Protein AF-A0A9W9Q1M1-F1 (afdb_monomer)

Radius of gyration: 18.61 Å; Cα contacts (8 Å, |Δi|>4): 376; chains: 1; bounding box: 42×40×52 Å

Mean predicted aligned error: 7.16 Å

pLDDT: mean 86.14, std 15.58, range [29.88, 98.81]

Organism: Penicillium brevicompactum (NCBI:txid5074)

Solvent-accessible surface area (backbone atoms only — not comparable to full-atom values): 11654 Å² total; per-residue (Å²): 90,57,78,64,56,49,52,36,37,78,68,63,43,70,43,79,37,60,76,68,87,46,95,45,70,69,22,41,52,51,50,69,71,44,96,34,57,63,47,64,66,63,70,63,69,73,37,61,60,52,46,50,51,60,72,50,48,72,66,16,48,60,57,46,36,38,42,35,39,47,31,18,68,54,82,77,75,89,60,62,67,56,50,79,66,53,58,26,41,51,69,72,53,34,49,61,55,51,49,50,50,35,74,74,74,41,82,66,71,48,73,52,78,50,73,43,61,75,58,80,98,70,65,31,36,42,34,34,41,34,43,35,33,27,70,97,67,62,30,42,36,39,40,41,29,30,39,73,30,88,59,75,38,47,35,39,38,39,36,24,76,42,13,31,40,39,37,49,71,46,37,40,37,34,24,39,76,86,65,49,74,77,48,76,44,81,48,87,78,58,99,78,65,74,88,81,79,72,95,77,78,79,74,90,129

InterPro domains:
  IPR036291 NAD(P)-binding domain superfamily [SSF51735] (7-104)
  IPR051317 Gfo/Idh/MocA family oxidoreductases [PTHR43708] (8-188)
  IPR055170 GFO/IDH/MocA-like oxidoreductase domain [PF22725] (60-165)

Structure (mmCIF, N/CA/C/O backbone):
data_AF-A0A9W9Q1M1-F1
#
_entry.id   AF-A0A9W9Q1M1-F1
#
loop_
_atom_site.group_PDB
_atom_site.id
_atom_site.type_symbol
_atom_site.label_atom_id
_atom_site.label_alt_id
_atom_site.label_comp_id
_atom_site.label_asym_id
_atom_site.label_entity_id
_atom_site.label_seq_id
_atom_site.pdbx_PDB_ins_code
_atom_site.Cartn_x
_atom_site.Cartn_y
_atom_site.Cartn_z
_atom_site.occupancy
_atom_site.B_iso_or_equiv
_atom_site.auth_seq_id
_atom_site.auth_comp_id
_atom_site.auth_asym_id
_atom_site.auth_atom_id
_atom_site.pdbx_PDB_model_num
ATOM 1 N N . MET A 1 1 ? 4.281 -6.797 -25.135 1.00 59.50 1 MET A N 1
ATOM 2 C CA . MET A 1 1 ? 4.731 -7.974 -24.373 1.00 59.50 1 MET A CA 1
ATOM 3 C C . MET A 1 1 ? 6.174 -8.313 -24.763 1.00 59.50 1 MET A C 1
ATOM 5 O O . MET A 1 1 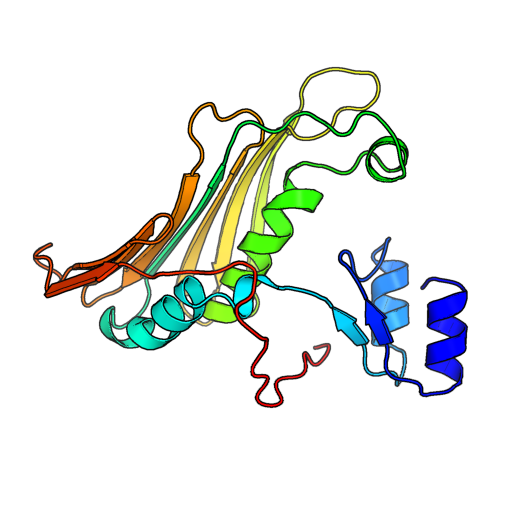? 6.572 -7.989 -25.879 1.00 59.50 1 MET A O 1
ATOM 9 N N . GLY A 1 2 ? 6.995 -8.907 -23.883 1.00 68.81 2 GLY A N 1
ATOM 10 C CA . GLY A 1 2 ? 8.350 -9.351 -24.265 1.00 68.81 2 GLY A CA 1
ATOM 11 C C . GLY A 1 2 ? 8.307 -10.460 -25.329 1.00 68.81 2 GLY A C 1
ATOM 12 O O . GLY A 1 2 ? 7.276 -11.116 -25.486 1.00 68.81 2 GLY A O 1
ATOM 13 N N . SER A 1 3 ? 9.396 -10.686 -26.078 1.00 69.31 3 SER A N 1
ATOM 14 C CA . SER A 1 3 ? 9.461 -11.786 -27.066 1.00 69.31 3 SER A CA 1
ATOM 15 C C . SER A 1 3 ? 9.169 -13.144 -26.431 1.00 69.31 3 SER A C 1
ATOM 17 O O . SER A 1 3 ? 8.415 -13.937 -26.991 1.00 69.31 3 SER A O 1
ATOM 19 N N . ASP A 1 4 ? 9.708 -13.366 -25.237 1.00 79.25 4 ASP A N 1
ATOM 20 C CA . ASP A 1 4 ? 9.652 -14.652 -24.545 1.00 79.25 4 ASP A CA 1
ATOM 21 C C . ASP A 1 4 ? 8.280 -14.857 -23.892 1.00 79.25 4 ASP A C 1
ATOM 23 O O . ASP A 1 4 ? 7.696 -15.934 -23.995 1.00 79.25 4 ASP A O 1
ATOM 27 N N . ASP A 1 5 ? 7.698 -13.790 -23.329 1.00 78.62 5 ASP A N 1
ATOM 28 C CA . ASP A 1 5 ? 6.325 -13.798 -22.810 1.00 78.62 5 ASP A CA 1
ATOM 29 C C . ASP A 1 5 ? 5.327 -14.188 -23.906 1.00 78.62 5 ASP A C 1
ATOM 31 O O . ASP A 1 5 ? 4.420 -14.979 -23.661 1.00 78.62 5 ASP A O 1
ATOM 35 N N . ARG A 1 6 ? 5.498 -13.663 -25.132 1.00 79.94 6 ARG A N 1
ATOM 36 C CA . ARG A 1 6 ? 4.652 -14.017 -26.284 1.00 79.94 6 ARG A CA 1
ATOM 37 C C . ARG A 1 6 ? 4.746 -15.488 -26.648 1.00 79.94 6 ARG A C 1
ATOM 39 O O . ARG A 1 6 ? 3.722 -16.097 -26.940 1.00 79.94 6 ARG A O 1
ATOM 46 N N . GLN A 1 7 ? 5.947 -16.055 -26.623 1.00 84.00 7 GLN A N 1
ATOM 47 C CA . GLN A 1 7 ? 6.146 -17.471 -26.923 1.00 84.00 7 GLN A CA 1
ATOM 48 C C . GLN A 1 7 ? 5.515 -18.363 -25.852 1.00 84.00 7 GLN A C 1
ATOM 50 O O . GLN A 1 7 ? 4.778 -19.291 -26.186 1.00 84.00 7 GLN A O 1
ATOM 55 N N . LEU A 1 8 ? 5.741 -18.051 -24.572 1.00 85.75 8 LEU A N 1
ATOM 56 C CA . LEU A 1 8 ? 5.129 -18.774 -23.454 1.00 85.75 8 LEU A CA 1
ATOM 57 C C . LEU A 1 8 ? 3.605 -18.655 -23.482 1.00 85.75 8 LEU A C 1
ATOM 59 O O . LEU A 1 8 ? 2.903 -19.646 -23.273 1.00 85.75 8 LEU A O 1
ATOM 63 N N . ALA A 1 9 ? 3.093 -17.469 -23.816 1.00 82.38 9 ALA A N 1
ATOM 64 C CA . ALA A 1 9 ? 1.665 -17.248 -23.903 1.00 82.38 9 ALA A CA 1
ATOM 65 C C . ALA A 1 9 ? 1.019 -18.018 -25.061 1.00 82.38 9 ALA A C 1
ATOM 67 O O . ALA A 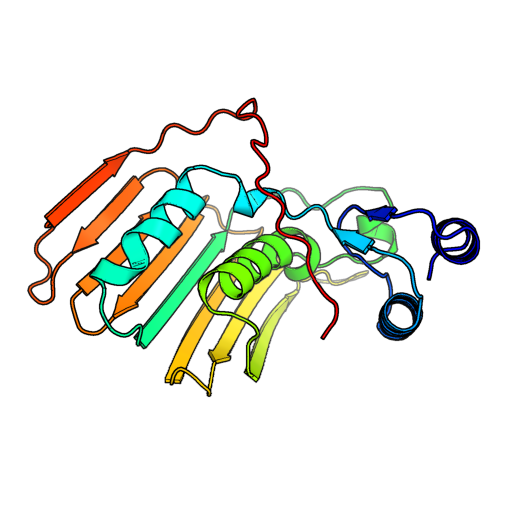1 9 ? 0.007 -18.691 -24.867 1.00 82.38 9 ALA A O 1
ATOM 68 N N . ALA A 1 10 ? 1.642 -18.000 -26.244 1.00 83.88 10 ALA A N 1
ATOM 69 C CA . ALA A 1 10 ? 1.208 -18.795 -27.392 1.00 83.88 10 ALA A CA 1
ATOM 70 C C . ALA A 1 10 ? 1.233 -20.307 -27.100 1.00 83.88 10 ALA A C 1
ATOM 72 O O . ALA A 1 10 ? 0.410 -21.052 -27.628 1.00 83.88 10 ALA A O 1
ATOM 73 N N . ALA A 1 11 ? 2.142 -20.755 -26.230 1.00 88.12 11 ALA A N 1
ATOM 74 C CA . ALA A 1 11 ? 2.229 -22.136 -25.768 1.00 88.12 11 ALA A CA 1
ATOM 75 C C . ALA A 1 11 ? 1.271 -22.473 -24.603 1.00 88.12 11 ALA A C 1
ATOM 77 O O . ALA A 1 11 ? 1.262 -23.612 -24.138 1.00 88.12 11 ALA A O 1
ATOM 78 N N . GLY A 1 12 ? 0.478 -21.515 -24.104 1.00 86.62 12 GLY A N 1
ATOM 79 C CA . GLY A 1 12 ? -0.431 -21.720 -22.970 1.00 86.62 12 GLY A CA 1
ATOM 80 C C . GLY A 1 12 ? 0.277 -21.966 -21.632 1.00 86.62 12 GLY A C 1
ATOM 81 O O . GLY A 1 12 ? -0.331 -22.497 -20.703 1.00 86.62 12 GLY A O 1
ATOM 82 N N . VAL A 1 13 ? 1.557 -21.604 -21.519 1.00 90.06 13 VAL A N 1
ATOM 83 C CA . VAL A 1 13 ? 2.369 -21.824 -20.317 1.00 90.06 13 VAL A CA 1
ATOM 84 C C . VAL A 1 13 ? 2.163 -20.661 -19.343 1.00 90.06 13 VAL A C 1
ATOM 86 O O . VAL A 1 13 ? 2.428 -19.519 -19.719 1.00 90.06 13 VAL A O 1
ATOM 89 N N . PRO A 1 14 ? 1.721 -20.903 -18.092 1.00 89.12 14 PRO A N 1
ATOM 90 C CA . PRO A 1 14 ? 1.633 -19.853 -17.082 1.00 89.12 14 PRO A CA 1
ATOM 91 C C . PRO A 1 14 ? 2.990 -19.193 -16.821 1.00 89.12 14 PRO A C 1
ATOM 93 O O . PRO A 1 14 ? 4.008 -19.877 -16.711 1.00 89.12 14 PRO A O 1
ATOM 96 N N . VAL A 1 15 ? 2.996 -17.871 -16.664 1.00 87.69 15 VAL A N 1
ATOM 97 C CA . VAL A 1 15 ? 4.219 -17.077 -16.489 1.00 87.69 15 VAL A CA 1
ATOM 98 C C . VAL A 1 15 ? 4.227 -16.442 -15.104 1.00 87.69 15 VAL A C 1
ATOM 100 O O . VAL A 1 15 ? 3.234 -15.856 -14.682 1.00 87.69 15 VAL A O 1
ATOM 103 N N . LEU A 1 16 ? 5.352 -16.527 -14.393 1.00 88.94 16 LEU A N 1
ATOM 104 C CA . LEU A 1 16 ? 5.604 -15.751 -13.178 1.00 88.94 16 LEU A CA 1
ATOM 105 C C . LEU A 1 16 ? 6.693 -14.721 -13.477 1.00 88.94 16 LEU A C 1
ATOM 107 O O . LEU A 1 16 ? 7.808 -15.098 -13.833 1.00 88.94 16 LEU A O 1
ATOM 111 N N . LYS A 1 17 ? 6.371 -13.434 -13.334 1.00 87.75 17 LYS A N 1
ATOM 112 C CA . LYS A 1 17 ? 7.270 -12.322 -13.660 1.00 87.75 17 LYS A CA 1
ATOM 113 C C . LYS A 1 17 ? 7.676 -11.536 -12.423 1.00 87.75 17 LYS A C 1
ATOM 115 O O . LYS A 1 17 ? 6.874 -11.329 -11.511 1.00 87.75 17 LYS A O 1
ATOM 120 N N . GLU A 1 18 ? 8.905 -11.036 -12.436 1.00 85.25 18 GLU A N 1
ATOM 121 C CA . GLU A 1 18 ? 9.286 -9.920 -11.575 1.00 85.25 18 GLU A CA 1
ATOM 122 C C . GLU A 1 18 ? 8.535 -8.644 -11.967 1.00 85.25 18 GLU A C 1
ATOM 124 O O . GLU A 1 18 ? 7.997 -8.522 -13.069 1.00 85.25 18 GLU A O 1
ATOM 129 N N . LYS A 1 19 ? 8.493 -7.686 -11.044 1.00 83.69 19 LYS A N 1
ATOM 130 C CA . LYS A 1 19 ? 7.969 -6.345 -11.319 1.00 83.69 19 LYS A CA 1
ATOM 131 C C . LYS A 1 19 ? 8.942 -5.547 -12.214 1.00 83.69 19 LYS A C 1
ATOM 133 O O . LYS A 1 19 ? 10.153 -5.629 -11.994 1.00 83.69 19 LYS A O 1
ATOM 138 N N . PRO A 1 20 ? 8.445 -4.703 -13.139 1.00 79.62 20 PRO A N 1
ATOM 139 C CA . PRO A 1 20 ? 7.040 -4.526 -13.516 1.00 79.62 20 PRO A CA 1
ATOM 140 C C . PRO A 1 20 ? 6.531 -5.658 -14.426 1.00 79.62 20 PRO A C 1
ATOM 142 O O . PRO A 1 20 ? 7.292 -6.293 -15.148 1.00 79.62 20 PRO A O 1
ATOM 145 N N . VAL A 1 21 ? 5.213 -5.890 -14.433 1.00 83.38 21 VAL A N 1
ATOM 146 C CA . VAL A 1 21 ? 4.592 -6.927 -15.283 1.00 83.38 21 VAL A CA 1
ATOM 147 C C . VAL A 1 21 ? 4.769 -6.653 -16.783 1.00 83.38 21 VAL A C 1
ATOM 149 O O . VAL A 1 21 ? 4.855 -7.587 -17.583 1.00 83.38 21 VAL A O 1
ATOM 152 N N . ALA A 1 22 ? 4.853 -5.378 -17.157 1.00 84.44 22 ALA A N 1
ATOM 153 C CA . ALA A 1 22 ? 4.978 -4.881 -18.519 1.00 84.44 22 ALA A CA 1
ATOM 154 C C . ALA A 1 22 ? 5.799 -3.583 -18.521 1.00 84.44 22 ALA A C 1
ATOM 156 O O . ALA A 1 22 ? 5.799 -2.861 -17.525 1.00 84.44 22 ALA A O 1
ATOM 157 N N . ASN A 1 23 ? 6.457 -3.278 -19.642 1.00 80.81 23 ASN A N 1
ATOM 158 C CA . ASN A 1 23 ? 7.280 -2.069 -19.792 1.00 80.81 23 ASN A CA 1
ATOM 159 C C . ASN A 1 23 ? 6.502 -0.888 -20.394 1.00 80.81 23 ASN A C 1
ATOM 161 O O . ASN A 1 23 ? 6.989 0.237 -20.406 1.00 80.81 23 ASN A O 1
ATOM 165 N N . SER A 1 24 ? 5.295 -1.138 -20.901 1.00 83.62 24 SER A N 1
ATOM 166 C CA . SER A 1 24 ? 4.392 -0.123 -21.434 1.00 83.62 24 SER A CA 1
ATOM 167 C C . SER A 1 24 ? 2.935 -0.527 -21.212 1.00 83.62 24 SER A C 1
ATOM 169 O O . SER A 1 24 ? 2.626 -1.698 -20.981 1.00 83.62 24 SER A O 1
ATOM 171 N N . GLU A 1 25 ? 2.028 0.442 -21.305 1.00 85.81 25 GLU A N 1
ATOM 172 C CA . GLU A 1 25 ? 0.586 0.188 -21.251 1.00 85.81 25 GLU A CA 1
ATOM 173 C C . GLU A 1 25 ? 0.134 -0.715 -22.405 1.00 85.81 25 GLU A C 1
ATOM 175 O O . GLU A 1 25 ? -0.576 -1.687 -22.178 1.00 85.81 25 GLU A O 1
ATOM 180 N N . ALA A 1 26 ? 0.639 -0.484 -23.621 1.00 88.62 26 ALA A N 1
ATOM 181 C CA . ALA A 1 26 ? 0.357 -1.340 -24.772 1.00 88.62 26 ALA A CA 1
ATOM 182 C C . ALA A 1 26 ? 0.791 -2.797 -24.527 1.00 88.62 26 ALA A C 1
ATOM 184 O O . ALA A 1 26 ? 0.046 -3.731 -24.830 1.00 88.62 26 ALA A O 1
ATOM 185 N N . ASP A 1 27 ? 1.968 -3.001 -23.923 1.00 86.50 27 ASP A N 1
ATOM 186 C CA . ASP A 1 27 ? 2.437 -4.336 -23.552 1.00 86.50 27 ASP A CA 1
ATOM 187 C C . ASP A 1 27 ? 1.544 -4.990 -22.494 1.00 86.50 27 ASP A C 1
ATOM 189 O O . ASP A 1 27 ? 1.328 -6.202 -22.544 1.00 86.50 27 ASP A O 1
ATOM 193 N N . PHE A 1 28 ? 1.056 -4.202 -21.534 1.00 87.56 28 PHE A N 1
ATOM 194 C CA . PHE A 1 28 ? 0.142 -4.661 -20.495 1.00 87.56 28 PHE A CA 1
ATOM 195 C C . PHE A 1 28 ? -1.218 -5.053 -21.075 1.00 87.56 28 PHE A C 1
ATOM 197 O O . PHE A 1 28 ? -1.741 -6.116 -20.751 1.00 87.56 28 PHE A O 1
ATOM 204 N N . GLU A 1 29 ? -1.776 -4.250 -21.977 1.00 88.88 29 GLU A N 1
ATOM 205 C CA . GLU A 1 29 ? -3.026 -4.590 -22.650 1.00 88.88 29 GLU A CA 1
ATOM 206 C C . GLU A 1 29 ? -2.892 -5.850 -23.515 1.00 88.88 29 GLU A C 1
ATOM 208 O O . GLU A 1 29 ? -3.808 -6.669 -23.559 1.00 88.88 29 GLU A O 1
ATOM 213 N N . GLU A 1 30 ? -1.760 -6.032 -24.203 1.00 87.25 30 GLU A N 1
ATOM 214 C CA . GLU A 1 30 ? -1.462 -7.260 -24.952 1.00 87.25 30 GLU A CA 1
ATOM 215 C C . GLU A 1 30 ? -1.434 -8.485 -24.022 1.00 87.25 30 GLU A C 1
ATOM 217 O O . GLU A 1 30 ? -2.065 -9.497 -24.329 1.00 87.25 30 GLU A O 1
ATOM 222 N N . LEU A 1 31 ? -0.787 -8.371 -22.855 1.00 84.25 31 LEU A N 1
ATOM 223 C CA . LEU A 1 31 ? -0.791 -9.407 -21.814 1.00 84.25 31 LEU A CA 1
ATOM 224 C C . LEU A 1 31 ? -2.214 -9.730 -21.342 1.00 84.25 31 LEU A C 1
ATOM 226 O O . LEU A 1 31 ? -2.575 -10.902 -21.264 1.00 84.25 31 LEU A O 1
ATOM 230 N N . CYS A 1 32 ? -3.038 -8.714 -21.080 1.00 85.56 32 CYS A N 1
ATOM 231 C CA . CYS A 1 32 ? -4.425 -8.889 -20.640 1.00 85.56 32 CYS A CA 1
ATOM 232 C C . CYS A 1 32 ? -5.325 -9.548 -21.695 1.00 85.56 32 CYS A C 1
ATOM 234 O O . CYS A 1 32 ? -6.292 -10.214 -21.336 1.00 85.56 32 CYS A O 1
ATOM 236 N N . ARG A 1 33 ? -5.020 -9.380 -22.988 1.00 87.81 33 ARG A N 1
ATOM 237 C CA . ARG A 1 33 ? -5.731 -10.056 -24.088 1.00 87.81 33 ARG A CA 1
ATOM 238 C C . ARG A 1 33 ? -5.263 -11.498 -24.301 1.00 87.81 33 ARG A C 1
ATOM 240 O O . ARG A 1 33 ? -5.927 -12.246 -25.015 1.00 87.81 33 ARG A O 1
ATOM 247 N N . SER A 1 34 ? -4.126 -11.891 -23.728 1.00 84.44 34 SER A N 1
ATOM 248 C CA . SER A 1 34 ? -3.633 -13.264 -23.822 1.00 84.44 34 SER A CA 1
ATOM 249 C C . SER A 1 34 ? -4.450 -14.208 -22.930 1.00 84.44 34 SER A C 1
ATOM 251 O O . SER A 1 34 ? -4.878 -13.840 -21.840 1.00 84.44 34 SER A O 1
ATOM 253 N N . ASN A 1 35 ? -4.626 -15.462 -23.356 1.00 83.12 35 ASN A N 1
ATOM 254 C CA . ASN A 1 35 ? -5.283 -16.505 -22.548 1.00 83.12 35 ASN A CA 1
ATOM 255 C C . ASN A 1 35 ? -4.351 -17.129 -21.491 1.00 83.12 35 ASN A C 1
ATOM 257 O O . ASN A 1 35 ? -4.609 -18.218 -20.976 1.00 83.12 35 ASN A O 1
ATOM 261 N N . THR A 1 36 ? -3.244 -16.465 -21.176 1.00 85.38 36 THR A N 1
ATOM 262 C CA . THR A 1 36 ? -2.192 -17.003 -20.321 1.00 85.38 36 THR A CA 1
ATOM 263 C C . THR A 1 36 ? -2.324 -16.470 -18.912 1.00 85.38 36 THR A C 1
ATOM 265 O O . THR A 1 36 ? -2.514 -15.281 -18.683 1.00 85.38 36 THR A O 1
ATOM 268 N N . THR A 1 37 ? -2.182 -17.360 -17.932 1.00 87.69 37 THR A N 1
ATOM 269 C CA . THR A 1 37 ? -2.113 -16.937 -16.533 1.00 87.69 37 THR A CA 1
ATOM 270 C C . THR A 1 37 ? -0.768 -16.265 -16.274 1.00 87.69 37 THR A C 1
ATOM 272 O O . THR A 1 37 ? 0.273 -16.910 -16.397 1.00 87.69 37 THR A O 1
ATOM 275 N N . VAL A 1 38 ? -0.794 -14.990 -15.883 1.00 86.81 38 VAL A N 1
ATOM 276 C CA . VAL A 1 38 ? 0.403 -14.220 -15.528 1.00 86.81 38 VAL A CA 1
ATOM 277 C C . VAL A 1 38 ? 0.361 -13.865 -14.045 1.00 86.81 38 VAL A C 1
ATOM 279 O O . VAL A 1 38 ? -0.550 -13.192 -13.569 1.00 86.81 38 VAL A O 1
ATOM 282 N N . GLY A 1 39 ? 1.357 -14.333 -13.301 1.00 87.62 39 GLY A N 1
ATOM 283 C CA . GLY A 1 39 ? 1.631 -13.925 -11.931 1.00 87.62 39 GLY A CA 1
ATOM 284 C C . GLY A 1 39 ? 2.712 -12.849 -11.884 1.00 87.62 39 GLY A C 1
ATOM 285 O O . GLY A 1 39 ? 3.646 -12.862 -12.683 1.00 87.62 39 GLY A O 1
ATOM 286 N N . VAL A 1 40 ? 2.618 -11.953 -10.902 1.00 88.38 40 VAL A N 1
ATOM 287 C CA . VAL A 1 40 ? 3.642 -10.940 -10.612 1.00 88.38 40 VAL A CA 1
ATOM 288 C C . VAL A 1 40 ? 4.156 -11.152 -9.195 1.00 88.38 40 VAL A C 1
ATOM 290 O O . VAL A 1 40 ? 3.367 -11.315 -8.259 1.00 88.38 40 VAL A O 1
ATOM 293 N N . VAL A 1 41 ? 5.476 -11.154 -9.024 1.00 87.94 41 VAL A N 1
ATOM 294 C CA . VAL A 1 41 ? 6.118 -11.310 -7.717 1.00 87.94 41 VAL A CA 1
ATOM 295 C C . VAL A 1 41 ? 5.933 -10.025 -6.901 1.00 87.94 41 VAL A C 1
ATOM 297 O O . VAL A 1 41 ? 6.609 -9.022 -7.105 1.00 87.94 41 VAL A O 1
ATOM 300 N N . LEU A 1 42 ? 4.980 -10.056 -5.964 1.00 88.56 42 LEU A N 1
ATOM 301 C CA . LEU A 1 42 ? 4.651 -8.952 -5.052 1.00 88.56 42 LEU A CA 1
ATOM 302 C C . LEU A 1 42 ? 4.823 -9.410 -3.601 1.00 88.56 42 LEU A C 1
ATOM 304 O O . LEU A 1 42 ? 3.876 -9.588 -2.835 1.00 88.56 42 LEU A O 1
ATOM 308 N N . GLN A 1 43 ? 6.078 -9.649 -3.229 1.00 86.62 43 GLN A N 1
ATOM 309 C CA . GLN A 1 43 ? 6.478 -10.444 -2.067 1.00 86.62 43 GLN A CA 1
ATOM 310 C C . GLN A 1 43 ? 5.975 -9.925 -0.711 1.00 86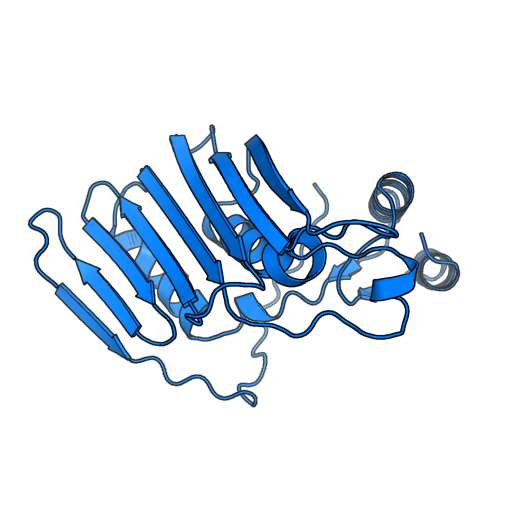.62 43 GLN A C 1
ATOM 312 O O . GLN A 1 43 ? 5.857 -10.698 0.239 1.00 86.62 43 GLN A O 1
ATOM 317 N N . ARG A 1 44 ? 5.656 -8.629 -0.590 1.00 89.94 44 ARG A N 1
ATOM 318 C CA . ARG A 1 44 ? 5.259 -8.030 0.695 1.00 89.94 44 ARG A CA 1
ATOM 319 C C . ARG A 1 44 ? 3.967 -8.615 1.257 1.00 89.94 44 ARG A C 1
ATOM 321 O O . ARG A 1 44 ? 3.842 -8.713 2.473 1.00 89.94 44 ARG A O 1
ATOM 328 N N . ARG A 1 45 ? 3.050 -9.082 0.401 1.00 91.62 45 ARG A N 1
ATOM 329 C CA . ARG A 1 45 ? 1.774 -9.695 0.819 1.00 91.62 45 ARG A CA 1
ATOM 330 C C . ARG A 1 45 ? 1.950 -10.915 1.731 1.00 91.62 45 ARG A C 1
ATOM 332 O O . ARG A 1 45 ? 1.032 -11.252 2.472 1.00 91.62 45 ARG A O 1
ATOM 339 N N . TRP A 1 46 ? 3.111 -11.569 1.678 1.00 88.88 46 TRP A N 1
ATOM 340 C CA . TRP A 1 46 ? 3.419 -12.767 2.462 1.00 88.88 46 TRP A CA 1
ATOM 341 C C . TRP A 1 46 ? 4.181 -12.492 3.755 1.00 88.88 46 TRP A C 1
ATOM 343 O O . TRP A 1 46 ? 4.418 -13.412 4.530 1.00 88.88 46 TRP A O 1
ATOM 353 N N . GLN A 1 47 ? 4.555 -11.244 4.020 1.00 90.44 47 GLN A N 1
ATOM 354 C CA . GLN A 1 47 ? 5.222 -10.912 5.271 1.00 90.44 47 GLN A CA 1
ATOM 355 C C . GLN A 1 47 ? 4.197 -10.904 6.405 1.00 90.44 47 GLN A C 1
ATOM 357 O O . GLN A 1 47 ? 3.133 -10.286 6.284 1.00 90.44 47 GLN A O 1
ATOM 362 N N . ALA A 1 48 ? 4.544 -11.546 7.525 1.00 92.19 48 ALA A N 1
ATOM 363 C CA . ALA A 1 48 ? 3.669 -11.696 8.688 1.00 92.19 48 ALA A CA 1
ATOM 364 C C . ALA A 1 48 ? 3.041 -10.363 9.120 1.00 92.19 48 ALA A C 1
ATOM 366 O O . ALA A 1 48 ? 1.852 -10.309 9.428 1.00 92.19 48 ALA A O 1
ATOM 367 N N . ARG A 1 49 ? 3.795 -9.259 9.033 1.00 93.44 49 ARG A N 1
ATOM 368 C CA . ARG A 1 49 ? 3.306 -7.924 9.395 1.00 93.44 49 ARG A CA 1
ATOM 369 C C . ARG A 1 49 ? 2.068 -7.473 8.624 1.00 93.44 49 ARG A C 1
ATOM 371 O O . ARG A 1 49 ? 1.123 -6.960 9.221 1.00 93.44 49 ARG A O 1
ATOM 378 N N . TYR A 1 50 ? 2.030 -7.712 7.316 1.00 95.50 50 TYR A N 1
ATOM 379 C CA . TYR A 1 50 ? 0.902 -7.319 6.475 1.00 95.50 50 TYR A CA 1
ATOM 380 C C . TYR A 1 50 ? -0.253 -8.320 6.562 1.00 95.50 50 TYR A C 1
ATOM 382 O O . TYR A 1 50 ? -1.415 -7.918 6.501 1.00 95.50 50 TYR A O 1
ATOM 390 N N . ILE A 1 51 ? 0.048 -9.604 6.780 1.00 95.38 51 ILE A N 1
ATOM 391 C CA . ILE A 1 51 ? -0.962 -10.633 7.064 1.00 95.38 51 ILE A CA 1
ATOM 392 C C . ILE A 1 51 ? -1.695 -10.312 8.370 1.00 95.38 51 ILE A C 1
ATOM 394 O O . ILE A 1 51 ? -2.927 -10.286 8.389 1.00 95.38 51 ILE A O 1
ATOM 398 N N . HIS A 1 52 ? -0.960 -10.005 9.442 1.00 95.62 52 HIS A N 1
ATOM 399 C CA . HIS A 1 52 ? -1.547 -9.614 10.720 1.00 95.62 52 HIS A CA 1
ATOM 400 C C . HIS A 1 52 ? -2.351 -8.328 10.587 1.00 95.62 52 HIS A C 1
ATOM 402 O O . HIS A 1 52 ? -3.520 -8.315 10.971 1.00 95.62 52 HIS A O 1
ATOM 408 N N . MET A 1 53 ? -1.786 -7.294 9.957 1.00 96.94 53 MET A N 1
ATOM 409 C CA . MET A 1 53 ? -2.512 -6.060 9.657 1.00 96.94 53 MET A CA 1
ATOM 410 C C . MET A 1 53 ? -3.862 -6.348 8.987 1.00 96.94 53 MET A C 1
ATOM 412 O O . MET A 1 53 ? -4.894 -5.913 9.492 1.00 96.94 53 MET A O 1
ATOM 416 N N . LYS A 1 54 ? -3.878 -7.160 7.920 1.00 97.50 54 LYS A N 1
ATOM 417 C CA . LYS A 1 54 ? -5.108 -7.566 7.226 1.00 97.50 54 LYS A CA 1
ATOM 418 C C . LYS A 1 54 ? -6.091 -8.288 8.147 1.00 97.50 54 LYS A C 1
ATOM 420 O O . LYS A 1 54 ? -7.280 -7.986 8.116 1.00 97.50 54 LYS A O 1
ATOM 425 N N . SER A 1 55 ? -5.604 -9.225 8.961 1.00 97.38 55 SER A N 1
ATOM 426 C CA . SER A 1 55 ? -6.443 -10.011 9.876 1.00 97.38 55 SER A CA 1
ATOM 427 C C . SER A 1 55 ? -7.103 -9.168 10.970 1.00 97.38 55 SER A C 1
ATOM 429 O O . SER A 1 55 ? -8.208 -9.491 11.399 1.00 97.38 55 SER A O 1
ATOM 431 N N . PHE A 1 56 ? -6.462 -8.070 11.383 1.00 97.94 56 PHE A N 1
ATOM 432 C CA . PHE A 1 56 ? -6.969 -7.185 12.428 1.00 97.94 56 PHE A CA 1
ATOM 433 C C . PHE A 1 56 ? -7.795 -6.009 11.902 1.00 97.94 56 PHE A C 1
ATOM 435 O O . PHE A 1 56 ? -8.484 -5.387 12.707 1.00 97.94 56 PHE A O 1
ATOM 442 N N . LEU A 1 57 ? -7.806 -5.728 10.590 1.00 98.12 57 LEU A N 1
ATOM 443 C CA . LEU A 1 57 ? -8.632 -4.665 9.992 1.00 98.12 57 LEU A CA 1
ATOM 444 C C . LEU A 1 57 ? -10.090 -4.630 10.492 1.00 98.12 57 LEU A C 1
ATOM 446 O O . LEU A 1 57 ? -10.579 -3.528 10.734 1.00 98.12 57 LEU A O 1
ATOM 450 N N . PRO A 1 58 ? -10.794 -5.759 10.722 1.00 98.06 58 PRO A N 1
ATOM 451 C CA . PRO A 1 58 ? -12.157 -5.711 11.255 1.00 98.06 58 PRO A CA 1
ATOM 452 C C . PRO A 1 58 ? -12.297 -4.966 12.595 1.00 98.06 58 PRO A C 1
ATOM 454 O O . PRO A 1 58 ? -13.368 -4.437 12.884 1.00 98.06 58 PRO A O 1
ATOM 457 N N . LEU A 1 59 ? -11.232 -4.873 13.401 1.00 97.88 59 LEU A N 1
ATOM 458 C CA . LEU A 1 59 ? -11.250 -4.183 14.696 1.00 97.88 59 LEU A CA 1
ATOM 459 C C . LEU A 1 59 ? -11.421 -2.664 14.574 1.00 97.88 59 LEU A C 1
ATOM 461 O O . LEU A 1 59 ? -11.939 -2.038 15.496 1.00 97.88 59 LEU A O 1
ATOM 465 N N . VAL A 1 60 ? -11.037 -2.063 13.440 1.00 98.25 60 VAL A N 1
ATOM 466 C CA . VAL A 1 60 ? -11.175 -0.610 13.250 1.00 98.25 60 VAL A CA 1
ATOM 467 C C . VAL A 1 60 ? -12.577 -0.196 12.791 1.00 98.25 60 VAL A C 1
ATOM 469 O O . VAL A 1 60 ? -12.845 0.998 12.658 1.00 98.25 60 VAL A O 1
ATOM 472 N N . GLY A 1 61 ? -13.497 -1.145 12.588 1.00 98.12 61 GLY A N 1
ATOM 473 C CA . GLY A 1 61 ? -14.838 -0.877 12.071 1.00 98.12 61 GLY A CA 1
ATOM 474 C C . GLY A 1 61 ? -14.809 -0.470 10.596 1.00 98.12 61 GLY A C 1
ATOM 475 O O . GLY A 1 61 ? -14.012 -0.989 9.813 1.00 98.12 61 GLY A O 1
ATOM 476 N N . ARG A 1 62 ? -15.671 0.471 10.192 1.00 98.12 62 ARG A N 1
ATOM 477 C CA . ARG A 1 62 ? -15.637 1.006 8.824 1.00 98.12 62 ARG A CA 1
ATOM 478 C C . ARG A 1 62 ? -14.380 1.853 8.652 1.00 98.12 62 ARG A C 1
ATOM 480 O O . ARG A 1 62 ? -14.180 2.812 9.394 1.00 98.12 62 ARG A O 1
ATOM 487 N N . ILE A 1 63 ? -13.549 1.508 7.674 1.00 98.62 63 ILE A N 1
ATOM 488 C CA . ILE A 1 63 ? -12.324 2.249 7.360 1.00 98.62 63 ILE A CA 1
ATOM 489 C C . ILE A 1 63 ? -12.691 3.636 6.821 1.00 98.62 63 ILE A C 1
ATOM 491 O O . ILE A 1 63 ? -13.631 3.783 6.047 1.00 98.62 63 ILE A O 1
ATOM 495 N N . LEU A 1 64 ? -11.944 4.646 7.259 1.00 98.31 64 LEU A N 1
ATOM 496 C CA . LEU A 1 64 ? -12.094 6.046 6.859 1.00 98.31 64 LEU A CA 1
ATOM 497 C C . LEU A 1 64 ? -10.879 6.521 6.064 1.00 98.31 64 LEU A C 1
ATOM 499 O O . LEU A 1 64 ? -11.006 7.234 5.073 1.00 98.31 64 LEU A O 1
ATOM 503 N N . SER A 1 65 ? -9.677 6.150 6.515 1.00 98.69 65 SER A N 1
ATOM 504 C CA . SER A 1 65 ? -8.450 6.566 5.842 1.00 98.69 65 SER A CA 1
ATOM 505 C C . SER A 1 65 ? -7.283 5.623 6.069 1.00 98.69 65 SER A C 1
ATOM 507 O O . SER A 1 65 ? -7.220 4.900 7.069 1.00 98.69 65 SER A O 1
ATOM 509 N N . VAL A 1 66 ? -6.333 5.689 5.143 1.00 98.81 66 VAL A N 1
ATOM 510 C CA . VAL A 1 66 ? -5.046 5.012 5.237 1.00 98.81 66 VAL A CA 1
ATOM 511 C C . VAL A 1 66 ? -3.900 5.981 4.961 1.00 98.81 66 VAL A C 1
ATOM 513 O O . VAL A 1 66 ? -3.969 6.810 4.056 1.00 98.81 66 VAL A O 1
ATOM 516 N N . ARG A 1 67 ? -2.824 5.878 5.738 1.00 98.75 67 ARG A N 1
ATOM 517 C CA . ARG A 1 67 ? -1.545 6.529 5.454 1.00 98.75 67 ARG A CA 1
ATOM 518 C C . ARG A 1 67 ? -0.458 5.475 5.401 1.00 98.75 67 ARG A C 1
ATOM 520 O O . ARG A 1 67 ? -0.289 4.737 6.366 1.00 98.75 67 ARG A O 1
ATOM 527 N N . ALA A 1 68 ? 0.267 5.430 4.298 1.00 98.50 68 ALA A N 1
ATOM 528 C CA . ALA A 1 68 ? 1.369 4.516 4.085 1.00 98.50 68 ALA A CA 1
ATOM 529 C C . ALA A 1 68 ? 2.661 5.292 3.838 1.00 98.50 68 ALA A C 1
ATOM 531 O O . ALA A 1 68 ? 2.664 6.291 3.118 1.00 98.50 68 ALA A O 1
ATOM 532 N N . THR A 1 69 ? 3.753 4.801 4.406 1.00 98.00 69 THR A N 1
ATOM 533 C CA . THR A 1 69 ? 5.088 5.367 4.230 1.00 98.00 69 THR A CA 1
ATOM 534 C C . THR A 1 69 ? 6.045 4.263 3.825 1.00 98.00 69 THR A C 1
ATOM 536 O O . THR A 1 69 ? 6.084 3.211 4.462 1.00 98.00 69 THR A O 1
ATOM 539 N N . LEU A 1 70 ? 6.842 4.519 2.792 1.00 96.25 70 LEU A N 1
ATOM 540 C CA . LEU A 1 70 ? 8.037 3.750 2.478 1.00 96.25 70 LEU A CA 1
ATOM 541 C C . LEU A 1 70 ? 9.180 4.721 2.182 1.00 96.25 70 LEU A C 1
ATOM 543 O O . LEU A 1 70 ? 9.341 5.198 1.063 1.00 96.25 70 LEU A O 1
ATOM 547 N N . ALA A 1 71 ? 9.954 5.023 3.212 1.00 95.19 71 ALA A N 1
ATOM 548 C CA . ALA A 1 71 ? 11.001 6.023 3.186 1.00 95.19 71 ALA A CA 1
ATOM 549 C C . ALA A 1 71 ? 12.327 5.441 3.689 1.00 95.19 71 ALA A C 1
ATOM 551 O O . ALA A 1 71 ? 12.362 4.544 4.534 1.00 95.19 71 ALA A O 1
ATOM 552 N N . GLY A 1 72 ? 13.432 5.942 3.164 1.00 91.81 72 GLY A N 1
ATOM 553 C CA . GLY A 1 72 ? 14.768 5.658 3.665 1.00 91.81 72 GLY A CA 1
ATOM 554 C C . GLY A 1 72 ? 15.821 6.311 2.790 1.00 91.81 72 GLY A C 1
ATOM 555 O O . GLY A 1 72 ? 15.482 6.944 1.796 1.00 91.81 72 GLY A O 1
ATOM 556 N N . GLN A 1 73 ? 17.083 6.142 3.164 1.00 88.31 73 GLN A N 1
ATOM 557 C CA . GLN A 1 73 ? 18.211 6.594 2.367 1.00 88.31 73 GLN A CA 1
ATOM 558 C C . GLN A 1 73 ? 18.703 5.411 1.537 1.00 88.31 73 GLN A C 1
ATOM 560 O O . GLN A 1 73 ? 19.183 4.419 2.093 1.00 88.31 73 GLN A O 1
ATOM 565 N N . TYR A 1 74 ? 18.546 5.507 0.220 1.00 81.75 74 TYR A N 1
ATOM 566 C CA . TYR A 1 74 ? 19.039 4.507 -0.719 1.00 81.75 74 TYR A CA 1
ATOM 567 C C . TYR A 1 74 ? 19.984 5.171 -1.712 1.00 81.75 74 TYR A C 1
ATOM 569 O O . TYR A 1 74 ? 19.708 6.259 -2.228 1.00 81.75 74 TYR A O 1
ATOM 577 N N . ASP A 1 75 ? 21.097 4.497 -1.983 1.00 76.81 75 ASP A N 1
ATOM 578 C CA . ASP A 1 75 ? 21.994 4.924 -3.043 1.00 76.81 75 ASP A CA 1
ATOM 579 C C . ASP A 1 75 ? 21.301 4.700 -4.392 1.00 76.81 75 ASP A C 1
ATOM 581 O O . ASP A 1 75 ? 20.768 3.605 -4.631 1.00 76.81 75 ASP A O 1
ATOM 585 N N . PRO A 1 76 ? 21.288 5.702 -5.287 1.00 71.75 76 PRO A N 1
ATOM 586 C CA . PRO A 1 76 ? 20.728 5.513 -6.611 1.00 71.75 76 PRO A CA 1
ATOM 587 C C . PRO A 1 76 ? 21.480 4.392 -7.342 1.00 71.75 76 PRO A C 1
ATOM 589 O O . PRO A 1 76 ? 22.696 4.230 -7.155 1.00 71.75 76 PRO A O 1
ATOM 592 N N . PRO A 1 77 ? 20.786 3.613 -8.191 1.00 74.81 77 PRO A N 1
ATOM 593 C CA . PRO A 1 77 ? 21.444 2.606 -9.007 1.00 74.81 77 PRO A CA 1
ATOM 594 C C . PRO A 1 77 ? 22.505 3.276 -9.885 1.00 74.81 77 PRO A C 1
ATOM 596 O O . PRO A 1 77 ? 22.237 4.279 -10.536 1.00 74.81 77 PRO A O 1
ATOM 599 N N . GLN A 1 78 ? 23.713 2.715 -9.897 1.00 76.88 78 GLN A N 1
ATOM 600 C CA . GLN A 1 78 ? 24.850 3.280 -10.638 1.00 76.88 78 GLN A CA 1
ATOM 601 C C . GLN A 1 78 ? 24.983 2.696 -12.052 1.00 76.88 78 GLN A C 1
ATOM 603 O O . GLN A 1 78 ? 25.692 3.240 -12.893 1.00 76.88 78 GLN A O 1
ATOM 608 N N . ASN A 1 79 ? 24.337 1.557 -12.321 1.00 75.31 79 ASN A N 1
ATOM 609 C CA . ASN A 1 79 ? 24.385 0.862 -13.603 1.00 75.31 79 ASN A CA 1
ATOM 610 C C . ASN A 1 79 ? 23.145 -0.031 -13.819 1.00 75.31 79 ASN A C 1
ATOM 612 O O . ASN A 1 79 ? 22.277 -0.163 -12.952 1.00 75.31 79 ASN A O 1
ATOM 616 N N . GLY A 1 80 ? 23.076 -0.654 -14.998 1.00 76.44 80 GLY A N 1
ATOM 617 C CA . GLY A 1 80 ? 22.028 -1.605 -15.368 1.00 76.44 80 GLY A CA 1
ATOM 618 C C . GLY A 1 80 ? 20.752 -0.953 -15.903 1.00 76.44 80 GLY A C 1
ATOM 619 O O . GLY A 1 80 ? 20.669 0.261 -16.080 1.00 76.44 80 GLY A O 1
ATOM 620 N N . TRP A 1 81 ? 19.741 -1.784 -16.163 1.00 72.12 81 TRP A N 1
ATOM 621 C CA . TRP A 1 81 ? 18.494 -1.367 -16.816 1.00 72.12 81 TRP A CA 1
ATOM 622 C C . TRP A 1 81 ? 17.746 -0.256 -16.062 1.00 72.12 81 TRP A C 1
ATOM 624 O O . TRP A 1 81 ? 17.147 0.602 -16.687 1.00 72.12 81 TRP A O 1
ATOM 634 N N . ARG A 1 82 ? 17.856 -0.190 -14.725 1.00 70.50 82 ARG A N 1
ATOM 635 C CA . ARG A 1 82 ? 17.234 0.880 -13.921 1.00 70.50 82 ARG A CA 1
ATOM 636 C C . ARG A 1 82 ? 17.751 2.277 -14.264 1.00 70.50 82 ARG A C 1
ATOM 638 O O . ARG A 1 82 ? 16.999 3.235 -14.128 1.00 70.50 82 ARG A O 1
ATOM 645 N N . VAL A 1 83 ? 19.019 2.377 -14.663 1.00 71.06 83 VAL A N 1
ATOM 646 C CA . VAL A 1 83 ? 19.627 3.634 -15.117 1.00 71.06 83 VAL A CA 1
ATOM 647 C C . VAL A 1 83 ? 19.225 3.910 -16.562 1.00 71.06 83 VAL A C 1
ATOM 649 O O . VAL A 1 83 ? 18.814 5.020 -16.875 1.00 71.06 83 VAL A O 1
ATOM 652 N N . LEU A 1 84 ? 19.280 2.888 -17.423 1.00 69.75 84 LEU A N 1
ATOM 653 C CA . LEU A 1 84 ? 18.921 3.005 -18.843 1.00 69.75 84 LEU A CA 1
ATOM 654 C C . LEU A 1 84 ? 17.458 3.424 -19.051 1.00 69.75 84 LEU A C 1
ATOM 656 O O . LEU A 1 84 ? 17.184 4.259 -19.908 1.00 69.75 84 LEU A O 1
ATOM 660 N N . ASP A 1 85 ?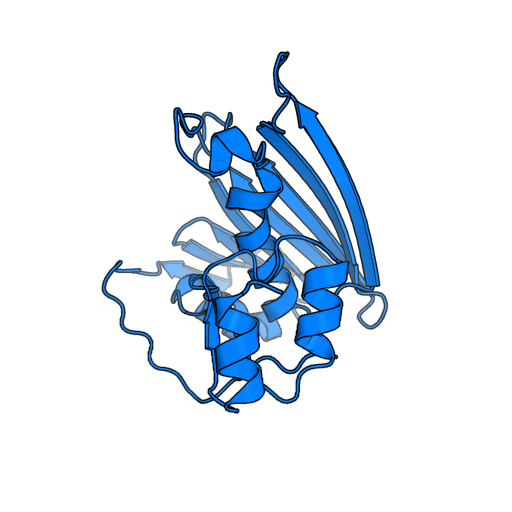 16.553 2.895 -18.228 1.00 72.00 85 ASP A N 1
ATOM 661 C CA . ASP A 1 85 ? 15.109 3.130 -18.316 1.00 72.00 85 ASP A CA 1
ATOM 662 C C . ASP A 1 85 ? 14.632 4.262 -17.385 1.00 72.00 85 ASP A C 1
ATOM 664 O O . ASP A 1 85 ? 13.429 4.475 -17.245 1.00 72.00 85 ASP A O 1
ATOM 668 N N . ILE A 1 86 ? 15.556 4.976 -16.721 1.00 68.12 86 ILE A N 1
ATOM 669 C CA . ILE A 1 86 ? 15.271 6.097 -15.802 1.00 68.12 86 ILE A CA 1
ATOM 670 C C . ILE A 1 86 ? 14.191 5.709 -14.776 1.00 68.12 86 ILE A C 1
ATOM 672 O O . ILE A 1 86 ? 13.196 6.400 -14.553 1.00 68.12 86 ILE A O 1
ATOM 676 N N . VAL A 1 87 ? 14.357 4.538 -14.159 1.00 73.81 87 VAL A N 1
ATOM 677 C CA . VAL A 1 87 ? 13.361 4.015 -13.225 1.00 73.81 87 VAL A CA 1
ATOM 678 C C . VAL A 1 87 ? 13.307 4.908 -11.995 1.00 73.81 87 VAL A C 1
ATOM 680 O O . VAL A 1 87 ? 14.279 5.000 -11.250 1.00 73.81 87 VAL A O 1
ATOM 683 N N . GLY A 1 88 ? 12.145 5.510 -11.779 1.00 78.88 88 GLY A N 1
ATOM 684 C CA . GLY A 1 88 ? 11.806 6.342 -10.636 1.00 78.88 88 GLY A CA 1
ATOM 685 C C . GLY A 1 88 ? 11.783 5.651 -9.267 1.00 78.88 88 GLY A C 1
ATOM 686 O O . GLY A 1 88 ? 11.554 4.439 -9.184 1.00 78.88 88 GLY A O 1
ATOM 687 N N . THR A 1 89 ? 11.923 6.416 -8.177 1.00 84.88 89 THR A N 1
ATOM 688 C CA . THR A 1 89 ? 11.741 5.921 -6.796 1.00 84.88 89 THR A CA 1
ATOM 689 C C . THR A 1 89 ? 10.353 5.336 -6.590 1.00 84.88 89 THR A C 1
ATOM 691 O O . THR A 1 89 ? 10.209 4.256 -6.011 1.00 84.88 89 THR A O 1
ATOM 694 N N . PHE A 1 90 ? 9.306 6.001 -7.082 1.00 88.31 90 PHE A N 1
ATOM 695 C CA . PHE A 1 90 ? 7.950 5.476 -6.964 1.00 88.31 90 PHE A CA 1
ATOM 696 C C . PHE A 1 90 ? 7.782 4.146 -7.712 1.00 88.31 90 PHE A C 1
ATOM 698 O O . PHE A 1 90 ? 7.130 3.229 -7.212 1.00 88.31 90 PHE A O 1
ATOM 705 N N . HIS A 1 91 ? 8.402 4.006 -8.884 1.00 85.88 91 HIS A N 1
ATOM 706 C CA . HIS A 1 91 ? 8.326 2.771 -9.660 1.00 85.88 91 HIS A CA 1
ATOM 707 C C . HIS A 1 91 ? 9.107 1.623 -8.999 1.00 85.88 91 HIS A C 1
ATOM 709 O O . HIS A 1 91 ? 8.647 0.482 -8.993 1.00 85.88 91 HIS A O 1
ATOM 715 N N . ASP A 1 92 ? 10.265 1.905 -8.392 1.00 84.81 92 ASP A N 1
ATOM 716 C CA . ASP A 1 92 ? 11.082 0.870 -7.752 1.00 84.81 92 ASP A CA 1
ATOM 717 C C . ASP A 1 92 ? 10.567 0.482 -6.356 1.00 84.81 92 ASP A C 1
ATOM 719 O O . ASP A 1 92 ? 10.434 -0.710 -6.066 1.00 84.81 92 ASP A O 1
ATOM 723 N N . LEU A 1 93 ? 10.252 1.477 -5.517 1.00 88.69 93 LEU A N 1
ATOM 724 C CA . LEU A 1 93 ? 9.834 1.313 -4.120 1.00 88.69 93 LEU A CA 1
ATOM 725 C C . LEU A 1 93 ? 8.317 1.428 -3.949 1.00 88.69 93 LEU A C 1
ATOM 727 O O . LEU A 1 93 ? 7.693 0.567 -3.325 1.00 88.69 93 LEU A O 1
ATOM 731 N N . GLY A 1 94 ? 7.722 2.485 -4.502 1.00 91.50 94 GLY A N 1
ATOM 732 C CA . GLY A 1 94 ? 6.309 2.827 -4.312 1.00 91.50 94 GLY A CA 1
ATOM 733 C C . GLY A 1 94 ? 5.348 1.726 -4.754 1.00 91.50 94 GLY A C 1
ATOM 734 O O . GLY A 1 94 ? 4.379 1.457 -4.044 1.00 91.50 94 GLY A O 1
ATOM 735 N N . VAL A 1 95 ? 5.667 1.009 -5.839 1.00 91.00 95 VAL A N 1
ATOM 736 C CA . VAL A 1 95 ? 4.887 -0.143 -6.330 1.00 91.00 95 VAL A CA 1
ATOM 737 C C . VAL A 1 95 ? 4.629 -1.189 -5.246 1.00 91.00 95 VAL A C 1
ATOM 739 O O . VAL A 1 95 ? 3.545 -1.763 -5.182 1.00 91.00 95 VAL A O 1
ATOM 742 N N . HIS A 1 96 ? 5.584 -1.405 -4.339 1.00 92.00 96 HIS A N 1
ATOM 743 C CA . HIS A 1 96 ? 5.429 -2.388 -3.276 1.00 92.00 96 HIS A CA 1
ATOM 744 C C . HIS A 1 96 ? 4.390 -1.969 -2.237 1.00 92.00 96 HIS A C 1
ATOM 746 O O . HIS A 1 96 ? 3.657 -2.813 -1.727 1.00 92.00 96 HIS A O 1
ATOM 752 N N . MET A 1 97 ? 4.333 -0.680 -1.900 1.00 95.25 97 MET A N 1
ATOM 753 C CA . MET A 1 97 ? 3.346 -0.185 -0.946 1.00 95.25 97 MET A CA 1
ATOM 754 C C . MET A 1 97 ? 1.987 0.025 -1.615 1.00 95.25 97 MET A C 1
ATOM 756 O O . MET A 1 97 ? 0.961 -0.284 -1.016 1.00 95.25 97 MET A O 1
ATOM 760 N N . LEU A 1 98 ? 1.970 0.466 -2.876 1.00 95.31 98 LEU A N 1
ATOM 761 C CA . LEU A 1 98 ? 0.756 0.532 -3.684 1.00 95.31 98 LEU A CA 1
ATOM 762 C C . LEU A 1 98 ? 0.093 -0.847 -3.791 1.00 95.31 98 LEU A C 1
ATOM 764 O O . LEU A 1 98 ? -1.113 -0.961 -3.594 1.00 95.31 98 LEU A O 1
ATOM 768 N N . ASP A 1 99 ? 0.881 -1.900 -4.013 1.00 95.31 99 ASP A N 1
ATOM 769 C CA . ASP A 1 99 ? 0.393 -3.276 -4.020 1.00 95.31 99 ASP A CA 1
ATOM 770 C C . ASP A 1 99 ? -0.281 -3.683 -2.699 1.00 95.31 99 ASP A C 1
ATOM 772 O O . ASP A 1 99 ? -1.377 -4.251 -2.710 1.00 95.31 99 ASP A O 1
ATOM 776 N N . ILE A 1 100 ? 0.341 -3.364 -1.559 1.00 97.19 100 ILE A N 1
ATOM 777 C CA . ILE A 1 100 ? -0.243 -3.620 -0.238 1.00 97.19 100 ILE A CA 1
ATOM 778 C C . ILE A 1 100 ? -1.567 -2.872 -0.077 1.00 97.19 100 ILE A C 1
ATOM 780 O O . ILE A 1 100 ? -2.545 -3.467 0.374 1.00 97.19 100 ILE A O 1
ATOM 784 N N . LEU A 1 101 ? -1.632 -1.598 -0.475 1.00 97.88 101 LEU A N 1
ATOM 785 C CA . LEU A 1 101 ? -2.871 -0.822 -0.422 1.00 97.88 101 LEU A CA 1
ATOM 786 C C . LEU A 1 101 ? -3.968 -1.473 -1.278 1.00 97.88 101 LEU A C 1
ATOM 788 O O . LEU A 1 101 ? -5.081 -1.669 -0.796 1.00 97.88 101 LEU A O 1
ATOM 792 N N . VAL A 1 102 ? -3.649 -1.900 -2.501 1.00 96.44 102 VAL A N 1
ATOM 793 C CA . VAL A 1 102 ? -4.603 -2.603 -3.373 1.00 96.44 102 VAL A CA 1
ATOM 794 C C . VAL A 1 102 ? -5.043 -3.941 -2.768 1.00 96.44 102 VAL A C 1
ATOM 796 O O . VAL A 1 102 ? -6.212 -4.310 -2.837 1.00 96.44 102 VAL A O 1
ATOM 799 N N . TRP A 1 103 ? -4.134 -4.680 -2.133 1.00 96.56 103 TRP A N 1
ATOM 800 C CA . TRP A 1 103 ? -4.442 -5.972 -1.515 1.00 96.56 103 TRP A CA 1
ATOM 801 C C . TRP A 1 103 ? -5.306 -5.870 -0.246 1.00 96.56 103 TRP A C 1
ATOM 803 O O . TRP A 1 103 ? -6.039 -6.814 0.085 1.00 96.56 103 TRP A O 1
ATOM 813 N N . LEU A 1 104 ? -5.209 -4.752 0.477 1.00 97.19 104 LEU A N 1
ATOM 814 C CA . LEU A 1 104 ? -5.982 -4.489 1.691 1.00 97.19 104 LEU A CA 1
ATOM 815 C C . LEU A 1 104 ? -7.331 -3.820 1.400 1.00 97.19 104 LEU A C 1
ATOM 817 O O . LEU A 1 104 ? -8.317 -4.181 2.036 1.00 97.19 104 LEU A O 1
ATOM 821 N N . PHE A 1 105 ? -7.381 -2.884 0.448 1.00 97.06 105 PHE A N 1
ATOM 822 C CA . PHE A 1 105 ? -8.544 -2.012 0.216 1.00 97.06 105 PHE A CA 1
ATOM 823 C C . PHE A 1 105 ? -9.215 -2.2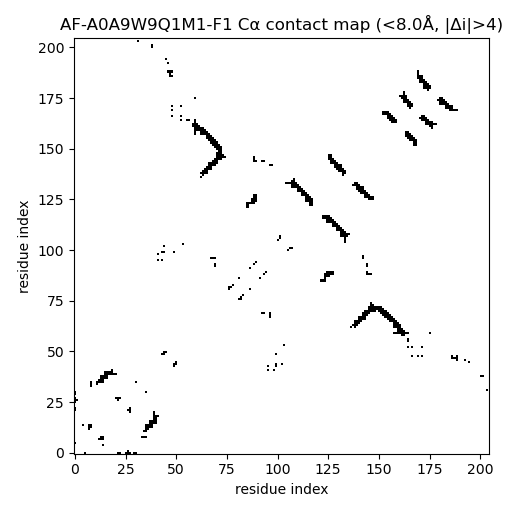14 -1.152 1.00 97.06 105 PHE A C 1
ATOM 825 O O . PHE A 1 105 ? -10.268 -1.639 -1.411 1.00 97.06 105 PHE A O 1
ATOM 832 N N . GLY A 1 106 ? -8.649 -3.051 -2.024 1.00 96.06 106 GLY A N 1
ATOM 833 C CA . GLY A 1 106 ? -9.150 -3.289 -3.378 1.00 96.06 106 GLY A CA 1
ATOM 834 C C . GLY A 1 106 ? -8.597 -2.302 -4.409 1.00 96.06 106 GLY A C 1
ATOM 835 O O . GLY A 1 106 ? -7.698 -1.507 -4.130 1.00 96.06 106 GLY A O 1
ATOM 836 N N . ARG A 1 107 ? -9.121 -2.357 -5.638 1.00 95.88 107 ARG A N 1
ATOM 837 C CA . ARG A 1 107 ? -8.713 -1.456 -6.727 1.00 95.88 107 ARG A CA 1
ATOM 838 C C . ARG A 1 107 ? -9.138 -0.012 -6.404 1.00 95.88 107 ARG A C 1
ATOM 840 O O . ARG A 1 107 ? -10.318 0.196 -6.126 1.00 95.88 107 ARG A O 1
ATOM 847 N N . PRO A 1 108 ? -8.225 0.975 -6.454 1.00 97.38 108 PRO A N 1
ATOM 848 C CA . PRO A 1 108 ? -8.587 2.373 -6.266 1.00 97.38 108 PRO A CA 1
ATOM 849 C C . PRO A 1 108 ? -9.413 2.894 -7.445 1.00 97.38 108 PRO A C 1
ATOM 851 O O . PRO A 1 108 ? -9.228 2.473 -8.588 1.00 97.38 108 PRO A O 1
ATOM 854 N N . SER A 1 109 ? -10.298 3.843 -7.155 1.00 98.19 109 SER A N 1
ATOM 855 C CA . SER A 1 109 ? -11.111 4.563 -8.138 1.00 98.19 109 SER A CA 1
ATOM 856 C C . SER A 1 109 ? -10.309 5.657 -8.840 1.00 98.19 109 SER A C 1
ATOM 858 O O . SER A 1 109 ? -10.485 5.894 -10.031 1.00 98.19 109 SER A O 1
ATOM 860 N N . SER A 1 110 ? -9.420 6.332 -8.107 1.00 97.69 110 SER A N 1
ATOM 861 C CA . SER A 1 110 ? -8.571 7.400 -8.639 1.00 97.69 110 SER A CA 1
ATOM 862 C C . SER A 1 110 ? -7.327 7.620 -7.778 1.00 97.69 110 SER A C 1
ATOM 864 O O . SER A 1 110 ? -7.252 7.175 -6.627 1.00 97.69 110 SER A O 1
ATOM 866 N N . GLY A 1 111 ? -6.347 8.328 -8.337 1.00 96.50 111 GLY A N 1
ATOM 867 C CA . GLY A 1 111 ? -5.162 8.772 -7.619 1.00 96.50 111 GLY A CA 1
ATOM 868 C C . GLY A 1 111 ? -4.580 10.056 -8.208 1.00 96.50 111 GLY A C 1
ATOM 869 O O . GLY A 1 111 ? -4.753 10.340 -9.390 1.00 96.50 111 GLY A O 1
ATOM 870 N N . LEU A 1 112 ? -3.895 10.826 -7.370 1.00 97.00 112 LEU A N 1
ATOM 871 C CA . LEU A 1 112 ? -3.141 12.022 -7.733 1.00 97.00 112 LEU A CA 1
ATOM 872 C C . LEU A 1 112 ? -1.735 11.896 -7.157 1.00 97.00 112 LEU A C 1
ATOM 874 O O . LEU A 1 112 ? -1.593 11.721 -5.948 1.00 97.00 112 LEU A O 1
ATOM 878 N N . GLY A 1 113 ? -0.717 12.001 -8.008 1.00 94.50 113 GLY A N 1
ATOM 879 C CA . GLY A 1 113 ? 0.688 11.927 -7.618 1.00 94.50 113 GLY A CA 1
ATOM 880 C C . GLY A 1 113 ? 1.410 13.258 -7.805 1.00 94.50 113 GLY A C 1
ATOM 881 O O . GLY A 1 113 ? 1.213 13.938 -8.809 1.00 94.50 113 GLY A O 1
ATOM 882 N N . LEU A 1 114 ? 2.274 13.600 -6.856 1.00 93.69 114 LEU A N 1
ATOM 883 C CA . LEU A 1 114 ? 3.282 14.651 -6.963 1.00 93.69 114 LEU A CA 1
ATOM 884 C C . LEU A 1 114 ? 4.645 14.023 -6.705 1.00 93.69 114 LEU A C 1
ATOM 886 O O . LEU A 1 114 ? 4.762 13.145 -5.851 1.00 93.69 114 LEU A O 1
ATOM 890 N N . ARG A 1 115 ? 5.665 14.481 -7.425 1.00 90.44 115 ARG A N 1
ATOM 891 C CA . ARG A 1 115 ? 7.026 13.963 -7.304 1.00 90.44 115 ARG A CA 1
ATOM 892 C C . ARG A 1 115 ? 8.047 15.090 -7.328 1.00 90.44 115 ARG A C 1
ATOM 894 O O . ARG A 1 115 ? 7.787 16.138 -7.919 1.00 90.44 115 ARG A O 1
ATOM 901 N N . VAL A 1 116 ? 9.191 14.850 -6.704 1.00 88.50 116 VAL A N 1
ATOM 902 C CA . VAL A 1 116 ? 10.364 15.726 -6.731 1.00 88.50 116 VAL A CA 1
ATOM 903 C C . VAL A 1 116 ? 11.517 14.965 -7.367 1.00 88.50 116 VAL A C 1
ATOM 905 O O . VAL A 1 116 ? 11.771 13.810 -7.023 1.00 88.50 116 VAL A O 1
ATOM 908 N N . GLU A 1 117 ? 12.206 15.623 -8.291 1.00 83.69 117 GLU A N 1
ATOM 909 C CA . GLU A 1 117 ? 13.340 15.090 -9.049 1.00 83.69 117 GLU A CA 1
ATOM 910 C C . GLU A 1 117 ? 14.617 15.868 -8.674 1.00 83.69 117 GLU A C 1
ATOM 912 O O . GLU A 1 117 ? 14.537 17.064 -8.378 1.00 83.69 117 GLU A O 1
ATOM 917 N N . ASP A 1 118 ? 15.791 15.225 -8.681 1.00 70.31 118 ASP A N 1
ATOM 918 C CA . ASP A 1 118 ? 17.078 15.864 -8.360 1.00 70.31 118 ASP A CA 1
ATOM 919 C C . ASP A 1 118 ? 18.020 15.978 -9.573 1.00 70.31 118 ASP A C 1
ATOM 921 O O . ASP A 1 118 ? 18.997 15.261 -9.725 1.00 70.31 118 ASP A O 1
ATOM 925 N N . SER A 1 119 ? 17.774 17.005 -10.389 1.00 56.66 119 SER A N 1
ATOM 926 C CA . SER A 1 119 ? 18.668 17.532 -11.437 1.00 56.66 119 SER A CA 1
ATOM 927 C C . SER A 1 119 ? 19.073 16.603 -12.615 1.00 56.66 119 SER A C 1
ATOM 929 O O . SER A 1 119 ? 18.951 15.383 -12.568 1.00 56.66 119 SER A O 1
ATOM 931 N N . PRO A 1 120 ? 19.521 17.186 -13.750 1.00 58.19 120 PRO A N 1
ATOM 932 C CA . PRO A 1 120 ? 19.804 16.465 -15.003 1.00 58.19 120 PRO A CA 1
ATOM 933 C C . PRO A 1 120 ? 21.096 15.619 -14.948 1.00 58.19 120 PRO A C 1
ATOM 935 O O . PRO A 1 120 ? 21.934 15.862 -14.079 1.00 58.19 120 PRO A O 1
ATOM 938 N N . PRO A 1 121 ? 21.334 14.686 -15.905 1.00 49.88 121 PRO A N 1
ATOM 939 C CA . PRO A 1 121 ? 20.728 14.597 -17.246 1.00 49.88 121 PRO A CA 1
ATOM 940 C C . PRO A 1 121 ? 19.507 13.670 -17.382 1.00 49.88 121 PRO A C 1
ATOM 942 O O . PRO A 1 121 ? 18.876 13.672 -18.436 1.00 49.88 121 PRO A O 1
ATOM 945 N N . GLN A 1 122 ? 19.158 12.892 -16.355 1.00 59.03 122 GLN A N 1
ATOM 946 C CA . GLN A 1 122 ? 18.059 11.913 -16.374 1.00 59.03 122 GLN A CA 1
ATOM 947 C C . GLN A 1 122 ? 17.328 11.976 -15.032 1.00 59.03 122 GLN A C 1
ATOM 949 O O . GLN A 1 122 ? 17.626 11.223 -14.109 1.00 59.03 122 GLN A O 1
ATOM 954 N N . ALA A 1 123 ? 16.431 12.952 -14.911 1.00 66.50 123 ALA A N 1
ATOM 955 C CA . ALA A 1 123 ? 15.765 13.296 -13.664 1.00 66.50 123 ALA A CA 1
ATOM 956 C C . ALA A 1 123 ? 14.872 12.128 -13.183 1.00 66.50 123 ALA A C 1
ATOM 958 O O . ALA A 1 123 ? 13.798 11.875 -13.727 1.00 66.50 123 ALA A O 1
ATOM 959 N N . ARG A 1 124 ? 15.355 11.376 -12.188 1.00 77.81 124 ARG A N 1
ATOM 960 C CA . ARG A 1 124 ? 14.624 10.314 -11.477 1.00 77.81 124 ARG A CA 1
ATOM 961 C C . ARG A 1 124 ? 13.852 10.970 -10.332 1.00 77.81 124 ARG A C 1
ATOM 963 O O . ARG A 1 124 ? 14.399 11.841 -9.657 1.00 77.81 124 ARG A O 1
ATOM 970 N N . ASP A 1 125 ? 12.610 10.562 -10.061 1.00 85.00 125 ASP A N 1
ATOM 971 C CA . ASP A 1 125 ? 11.970 11.015 -8.821 1.00 85.00 125 ASP A CA 1
ATOM 972 C C . ASP A 1 125 ? 12.708 10.435 -7.618 1.00 85.00 125 ASP A C 1
ATOM 974 O O . ASP A 1 125 ? 13.016 9.246 -7.602 1.00 85.00 125 ASP A O 1
ATOM 978 N N . ARG A 1 126 ? 12.973 11.266 -6.614 1.00 86.25 126 ARG A N 1
ATOM 979 C CA . ARG A 1 126 ? 13.589 10.889 -5.330 1.00 86.25 126 ARG A CA 1
ATOM 980 C C . ARG A 1 126 ? 12.555 10.763 -4.222 1.00 86.25 126 ARG A C 1
ATOM 982 O O . ARG A 1 126 ? 12.742 10.045 -3.241 1.00 86.25 126 ARG A O 1
ATOM 989 N N . GLU A 1 127 ? 11.472 11.511 -4.369 1.00 91.06 127 GLU A N 1
ATOM 990 C CA . GLU A 1 127 ? 10.403 11.609 -3.398 1.00 91.06 127 GLU A CA 1
ATOM 991 C C . GLU A 1 127 ? 9.071 11.763 -4.119 1.00 91.06 127 GLU A C 1
ATOM 993 O O . GLU A 1 127 ? 8.957 12.513 -5.089 1.00 91.06 127 GLU A O 1
ATOM 998 N N . SER A 1 128 ? 8.067 11.042 -3.638 1.00 93.75 128 SER A N 1
ATOM 999 C CA . SER A 1 128 ? 6.750 10.979 -4.245 1.00 93.75 128 SER A CA 1
ATOM 1000 C C . SER A 1 128 ? 5.662 10.952 -3.176 1.00 93.75 128 SER A C 1
ATOM 1002 O O . SER A 1 128 ? 5.729 10.221 -2.186 1.00 93.75 128 SER A O 1
ATOM 1004 N N . HIS A 1 129 ? 4.617 11.738 -3.409 1.00 96.31 129 HIS A N 1
ATOM 1005 C CA . HIS A 1 129 ? 3.404 11.789 -2.606 1.00 96.31 129 HIS A CA 1
ATOM 1006 C C . HIS A 1 129 ? 2.228 11.405 -3.487 1.00 96.31 129 HIS A C 1
ATOM 1008 O O . HIS A 1 129 ? 2.063 11.940 -4.579 1.00 96.31 129 HIS A O 1
ATOM 1014 N N . SER A 1 130 ? 1.384 10.495 -3.022 1.00 97.56 130 SER A N 1
ATOM 1015 C CA . SER A 1 130 ? 0.182 10.091 -3.745 1.00 97.56 130 SER A CA 1
ATOM 1016 C C . SER A 1 130 ? -1.040 10.156 -2.846 1.00 97.56 130 SER A C 1
ATOM 1018 O O . SER A 1 130 ? -1.037 9.592 -1.755 1.00 97.56 130 SER A O 1
ATOM 1020 N N . SER A 1 131 ? -2.093 10.814 -3.317 1.00 98.25 131 SER A N 1
ATOM 1021 C CA . SER A 1 131 ? -3.435 10.760 -2.736 1.00 98.25 131 SER A CA 1
ATOM 1022 C C . SER A 1 131 ? -4.270 9.771 -3.539 1.00 98.25 131 SER A C 1
ATOM 1024 O O . SER A 1 131 ? -4.273 9.839 -4.763 1.00 98.25 131 SER A O 1
ATOM 1026 N N . ILE A 1 132 ? -4.965 8.849 -2.879 1.00 98.44 132 ILE A N 1
ATOM 1027 C CA . ILE A 1 132 ? -5.675 7.728 -3.517 1.00 98.44 132 ILE A CA 1
ATOM 1028 C C . ILE A 1 132 ? -7.113 7.688 -2.990 1.00 98.44 132 ILE A C 1
ATOM 1030 O O . ILE A 1 132 ? -7.334 7.971 -1.813 1.00 98.44 132 ILE A O 1
ATOM 1034 N N . ARG A 1 133 ? -8.098 7.349 -3.828 1.00 98.44 133 ARG A N 1
ATOM 1035 C CA . ARG A 1 133 ? -9.504 7.205 -3.405 1.00 98.44 133 ARG A CA 1
ATOM 1036 C C . ARG A 1 133 ? -10.077 5.844 -3.780 1.00 98.44 133 ARG A C 1
ATOM 1038 O O . ARG A 1 133 ? -9.805 5.337 -4.867 1.00 98.44 133 ARG A O 1
ATOM 1045 N N . TRP A 1 134 ? -10.913 5.303 -2.897 1.00 98.44 134 TRP A N 1
ATOM 1046 C CA . TRP A 1 134 ? -11.766 4.137 -3.134 1.00 98.44 134 TRP A CA 1
ATOM 1047 C C . TRP A 1 134 ? -13.220 4.545 -2.912 1.00 98.44 134 TRP A C 1
ATOM 1049 O O . TRP A 1 134 ? -13.726 4.490 -1.788 1.00 98.44 134 TRP A O 1
ATOM 1059 N N . ASP A 1 135 ? -13.886 4.971 -3.983 1.00 97.81 135 ASP A N 1
ATOM 1060 C CA . ASP A 1 135 ? -15.205 5.607 -3.897 1.00 97.81 135 ASP A CA 1
ATOM 1061 C C . ASP A 1 135 ? -16.284 4.622 -3.431 1.00 97.81 135 ASP A C 1
ATOM 1063 O O . ASP A 1 135 ? -17.152 4.983 -2.643 1.00 97.81 135 ASP A O 1
ATOM 1067 N N . ALA A 1 136 ? -16.180 3.348 -3.829 1.00 96.12 136 ALA A N 1
ATOM 1068 C CA . ALA A 1 136 ? -17.120 2.296 -3.429 1.00 96.12 136 ALA A CA 1
ATOM 1069 C C . ALA A 1 136 ? -17.174 2.066 -1.906 1.00 96.12 136 ALA A C 1
ATOM 1071 O O . ALA A 1 136 ? -18.183 1.593 -1.388 1.00 96.12 136 ALA A O 1
ATOM 1072 N N . SER A 1 137 ? -16.093 2.391 -1.192 1.00 95.88 137 SER A N 1
ATOM 1073 C CA . SER A 1 137 ? -15.981 2.241 0.263 1.00 95.88 137 SER A CA 1
ATOM 1074 C C . SER A 1 137 ? -15.874 3.571 1.013 1.00 95.88 137 SER A C 1
ATOM 1076 O O . SER A 1 137 ? -15.757 3.550 2.236 1.00 95.88 137 SER A O 1
ATOM 1078 N N . ASP A 1 138 ? -15.889 4.705 0.304 1.00 97.31 138 ASP A N 1
ATOM 1079 C CA . ASP A 1 138 ? -15.650 6.046 0.855 1.00 97.31 138 ASP A CA 1
ATOM 1080 C C . ASP A 1 138 ? -14.348 6.134 1.685 1.00 97.31 138 ASP A C 1
ATOM 1082 O O . ASP A 1 138 ? -14.322 6.616 2.817 1.00 97.31 138 ASP A O 1
ATOM 1086 N N . VAL A 1 139 ? -13.248 5.603 1.131 1.00 98.50 139 VAL A N 1
ATOM 1087 C CA . VAL A 1 139 ? -11.922 5.600 1.777 1.00 98.50 139 VAL A CA 1
ATOM 1088 C C . VAL A 1 139 ? -10.964 6.515 1.024 1.00 98.50 139 VAL A C 1
ATOM 1090 O O . VAL A 1 139 ? -10.883 6.481 -0.207 1.00 98.50 139 VAL A O 1
ATOM 1093 N N . VAL A 1 140 ? -10.178 7.288 1.776 1.00 98.50 140 VAL A N 1
ATOM 1094 C CA . VAL A 1 140 ? -9.072 8.097 1.245 1.00 98.50 140 VAL A CA 1
ATOM 1095 C C . VAL A 1 140 ? -7.720 7.588 1.737 1.00 98.50 140 VAL A C 1
ATOM 1097 O O . VAL A 1 140 ? -7.554 7.202 2.894 1.00 98.50 140 VAL A O 1
ATOM 1100 N N . GLY A 1 141 ? -6.733 7.593 0.852 1.00 98.50 141 GLY A N 1
ATOM 1101 C CA . GLY A 1 141 ? -5.384 7.124 1.118 1.00 98.50 141 GLY A CA 1
ATOM 1102 C C . GLY A 1 141 ? -4.336 8.186 0.846 1.00 98.50 141 GLY A C 1
ATOM 1103 O O . GLY A 1 141 ? -4.488 9.007 -0.055 1.00 98.50 141 GLY A O 1
ATOM 1104 N N . HIS A 1 142 ? -3.244 8.121 1.597 1.00 98.56 142 HIS A N 1
ATOM 1105 C CA . HIS A 1 142 ? -2.009 8.833 1.302 1.00 98.56 142 HIS A CA 1
ATOM 1106 C C . HIS A 1 142 ? -0.841 7.850 1.297 1.00 98.56 142 HIS A C 1
ATOM 1108 O O . HIS A 1 142 ? -0.719 7.032 2.208 1.00 98.56 142 HIS A O 1
ATOM 1114 N N . LEU A 1 143 ? 0.006 7.931 0.276 1.00 98.31 143 LEU A N 1
ATOM 1115 C CA . LEU A 1 143 ? 1.250 7.185 0.163 1.00 98.31 143 LEU A CA 1
ATOM 1116 C C . LEU A 1 143 ? 2.408 8.174 0.035 1.00 98.31 143 LEU A C 1
ATOM 1118 O O . LEU A 1 143 ? 2.433 8.994 -0.881 1.00 98.31 143 LEU A O 1
ATOM 1122 N N . TYR A 1 144 ? 3.359 8.078 0.956 1.00 97.38 144 TYR A N 1
ATOM 1123 C CA . TYR A 1 144 ? 4.632 8.782 0.916 1.00 97.38 144 TYR A CA 1
ATOM 1124 C C . TYR A 1 144 ? 5.760 7.800 0.604 1.00 97.38 144 TYR A C 1
ATOM 1126 O O . TYR A 1 144 ? 5.899 6.774 1.274 1.00 97.38 144 TYR A O 1
ATOM 1134 N N . VAL A 1 145 ? 6.562 8.116 -0.409 1.00 95.94 145 VAL A N 1
ATOM 1135 C CA . VAL A 1 145 ? 7.722 7.324 -0.814 1.00 95.94 145 VAL A CA 1
ATOM 1136 C C . VAL A 1 145 ? 8.922 8.245 -0.927 1.00 95.94 145 VAL A C 1
ATOM 1138 O O . VAL A 1 145 ? 8.823 9.282 -1.573 1.00 95.94 145 VAL A O 1
ATOM 1141 N N . SER A 1 146 ? 10.050 7.877 -0.327 1.00 93.12 146 SER A N 1
ATOM 1142 C CA . SER A 1 146 ? 11.269 8.684 -0.406 1.00 93.12 146 SER A CA 1
ATOM 1143 C C . SER A 1 146 ? 12.515 7.814 -0.353 1.00 93.12 146 SER A C 1
ATOM 1145 O O . SER A 1 146 ? 12.608 6.910 0.478 1.00 93.12 146 SER A O 1
ATOM 1147 N N . GLU A 1 147 ? 13.479 8.099 -1.225 1.00 90.00 147 GLU A N 1
ATOM 1148 C CA . GLU A 1 147 ? 14.809 7.481 -1.190 1.00 90.00 147 GLU A CA 1
ATOM 1149 C C . GLU A 1 147 ? 15.913 8.393 -0.641 1.00 90.00 147 GLU A C 1
ATOM 1151 O O . GLU A 1 147 ? 17.081 8.009 -0.579 1.00 90.00 147 GLU A O 1
ATOM 1156 N N . VAL A 1 148 ? 15.536 9.601 -0.221 1.00 90.00 148 VAL A N 1
ATOM 1157 C CA . VAL A 1 148 ? 16.424 10.609 0.383 1.00 90.00 148 VAL A CA 1
ATOM 1158 C C . VAL A 1 148 ? 16.111 10.856 1.857 1.00 90.00 148 VAL A C 1
ATOM 1160 O O . VAL A 1 148 ? 16.683 11.750 2.477 1.00 90.00 148 VAL A O 1
ATOM 1163 N N . SER A 1 149 ? 15.207 10.072 2.443 1.00 90.50 149 SER A N 1
ATOM 1164 C CA . SER A 1 149 ? 14.835 10.237 3.843 1.00 90.50 149 SER A CA 1
ATOM 1165 C C . SER A 1 149 ? 15.916 9.664 4.757 1.00 90.50 149 SER A C 1
ATOM 1167 O O . SER A 1 149 ? 16.201 8.470 4.716 1.00 90.50 149 SER A O 1
ATOM 1169 N N . LEU A 1 150 ? 16.489 10.493 5.633 1.00 90.19 150 LEU A N 1
ATOM 1170 C CA . LEU A 1 150 ? 17.490 10.043 6.613 1.00 90.19 150 LEU A CA 1
ATOM 1171 C C . LEU A 1 150 ? 16.928 8.981 7.574 1.00 90.19 150 LEU A C 1
ATOM 1173 O O . LEU A 1 150 ? 17.653 8.112 8.055 1.00 90.19 150 LEU A O 1
ATOM 1177 N N . GLY A 1 151 ? 15.625 9.050 7.859 1.00 88.12 151 GLY A N 1
ATOM 1178 C CA . GLY A 1 151 ? 14.922 8.054 8.654 1.00 88.12 151 GLY A CA 1
ATOM 1179 C C . GLY A 1 151 ? 14.405 6.922 7.775 1.00 88.12 151 GLY A C 1
ATOM 1180 O O . GLY A 1 151 ? 13.598 7.147 6.875 1.00 88.12 151 GLY A O 1
ATOM 1181 N N . LYS A 1 152 ? 14.805 5.682 8.074 1.00 90.88 152 LYS A N 1
ATOM 1182 C CA . LYS A 1 152 ? 14.141 4.517 7.486 1.00 90.88 152 LYS A CA 1
ATOM 1183 C C . LYS A 1 152 ? 12.756 4.372 8.112 1.00 90.88 152 LYS A C 1
ATOM 1185 O O . LYS A 1 152 ? 12.642 4.176 9.317 1.00 90.88 152 LYS A O 1
ATOM 1190 N N . GLY A 1 153 ? 11.723 4.451 7.286 1.00 91.88 153 GLY A N 1
ATOM 1191 C CA . GLY A 1 153 ? 10.333 4.354 7.704 1.00 91.88 153 GLY A CA 1
ATOM 1192 C C . GLY A 1 153 ? 9.568 3.414 6.792 1.00 91.88 153 GLY A C 1
ATOM 1193 O O . GLY A 1 153 ? 9.501 3.620 5.584 1.00 91.88 153 GLY A O 1
ATOM 1194 N N . GLU A 1 154 ? 8.959 2.391 7.374 1.00 95.50 154 GLU A N 1
ATOM 1195 C CA . GLU A 1 154 ? 7.972 1.578 6.683 1.00 95.50 154 GLU A CA 1
ATOM 1196 C C . GLU A 1 154 ? 6.770 1.406 7.593 1.00 95.50 154 GLU A C 1
ATOM 1198 O O . GLU A 1 154 ? 6.825 0.650 8.562 1.00 95.50 154 GLU A O 1
ATOM 1203 N N . SER A 1 155 ? 5.693 2.120 7.288 1.00 97.56 155 SER A N 1
ATOM 1204 C CA . SER A 1 155 ? 4.529 2.146 8.160 1.00 97.56 155 SER A CA 1
ATOM 1205 C C . SER A 1 155 ? 3.218 2.214 7.397 1.00 97.56 155 SER A C 1
ATOM 1207 O O . SER A 1 155 ? 3.147 2.644 6.242 1.00 97.56 155 SER A O 1
ATOM 1209 N N . LEU A 1 156 ? 2.167 1.748 8.064 1.00 98.50 156 LEU A N 1
ATOM 1210 C CA . LEU A 1 156 ? 0.795 1.775 7.600 1.00 98.50 156 LEU A CA 1
ATOM 1211 C C . LEU A 1 156 ? -0.120 2.109 8.780 1.00 98.50 156 LEU A C 1
ATOM 1213 O O . LEU A 1 156 ? -0.263 1.325 9.716 1.00 98.50 156 LEU A O 1
ATOM 1217 N N . LEU A 1 157 ? -0.760 3.271 8.725 1.00 98.69 157 LEU A N 1
ATOM 1218 C CA . LEU A 1 157 ? -1.772 3.706 9.679 1.00 98.69 157 LEU A CA 1
ATOM 1219 C C . LEU A 1 157 ? -3.144 3.629 9.020 1.00 98.69 157 LEU A C 1
ATOM 1221 O O . LEU A 1 157 ? -3.415 4.353 8.064 1.00 98.69 157 LEU A O 1
ATOM 1225 N N . VAL A 1 158 ? -4.024 2.799 9.566 1.00 98.81 158 VAL A N 1
ATOM 1226 C CA . VAL A 1 158 ? -5.419 2.675 9.143 1.00 98.81 158 VAL A CA 1
ATOM 1227 C C . VAL A 1 158 ? -6.307 3.227 10.241 1.00 98.81 158 VAL A C 1
ATOM 1229 O O . VAL A 1 158 ? -6.202 2.826 11.400 1.00 98.81 158 VAL A O 1
ATOM 1232 N N . ARG A 1 159 ? -7.192 4.153 9.881 1.00 98.62 159 ARG A N 1
ATOM 1233 C CA . ARG A 1 159 ? -8.196 4.722 10.781 1.00 98.62 159 ARG A CA 1
ATOM 1234 C C . ARG A 1 159 ? -9.579 4.292 10.342 1.00 98.62 159 ARG A C 1
ATOM 1236 O O . ARG A 1 159 ? -9.898 4.381 9.157 1.00 98.62 159 ARG A O 1
ATOM 1243 N N . GLY A 1 160 ? -10.397 3.894 11.302 1.00 98.62 160 GLY A N 1
ATOM 1244 C CA . GLY A 1 160 ? -11.795 3.566 11.087 1.00 98.62 160 GLY A CA 1
ATOM 1245 C C . GLY A 1 160 ? -12.697 4.126 12.181 1.00 98.62 160 GLY A C 1
ATOM 1246 O O . GLY A 1 160 ? -12.258 4.860 13.066 1.00 98.62 160 GLY A O 1
ATOM 1247 N N . THR A 1 161 ? -13.980 3.794 12.109 1.00 98.56 161 THR A N 1
ATOM 1248 C CA . THR A 1 161 ? -15.014 4.283 13.032 1.00 98.56 161 THR A CA 1
ATOM 1249 C C . THR A 1 161 ? -14.878 3.760 14.460 1.00 98.56 161 THR A C 1
ATOM 1251 O O . THR A 1 161 ? -15.442 4.355 15.373 1.00 98.56 161 THR A O 1
ATOM 1254 N N . SER A 1 162 ? -14.170 2.648 14.659 1.00 98.44 162 SER A N 1
ATOM 1255 C CA . SER A 1 162 ? -14.050 1.964 15.956 1.00 98.44 162 SER A CA 1
ATOM 1256 C C . SER A 1 162 ? -12.638 2.021 16.543 1.00 98.44 162 SER A C 1
ATOM 1258 O O . SER A 1 162 ? -12.417 1.548 17.657 1.00 98.44 162 SER A O 1
ATOM 1260 N N . GLY A 1 163 ? -11.687 2.625 15.827 1.00 98.44 163 GLY A N 1
ATOM 1261 C CA . GLY A 1 163 ? -10.309 2.715 16.280 1.00 98.44 163 GLY A CA 1
ATOM 1262 C C . GLY A 1 163 ? -9.308 2.926 15.153 1.00 98.44 163 GLY A C 1
ATOM 1263 O O . GLY A 1 163 ? -9.631 3.389 14.056 1.00 98.44 163 GLY A O 1
ATOM 1264 N N . SER A 1 164 ? -8.059 2.574 15.432 1.00 98.75 164 SER A N 1
ATOM 1265 C CA . SER A 1 164 ? -6.972 2.615 14.460 1.00 98.75 164 SER A CA 1
ATOM 1266 C C . SER A 1 164 ? -6.004 1.457 14.639 1.00 98.75 164 SER A C 1
ATOM 1268 O O . SER A 1 164 ? -5.788 0.990 15.757 1.00 98.75 164 SER A O 1
ATOM 1270 N N . LEU A 1 165 ? -5.403 1.035 13.530 1.00 98.69 165 LEU A N 1
ATOM 1271 C CA . L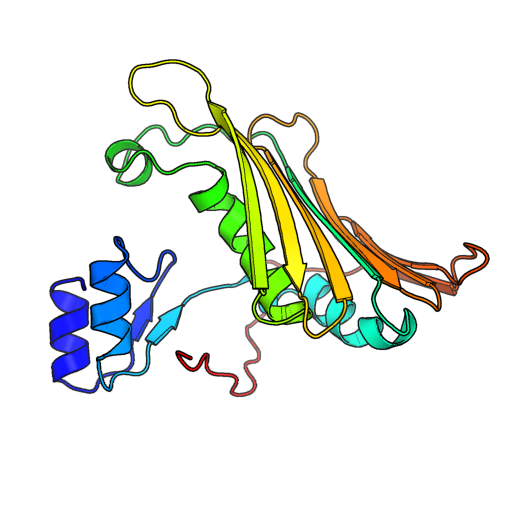EU A 1 165 ? -4.279 0.109 13.488 1.00 98.69 165 LEU A CA 1
ATOM 1272 C C . LEU A 1 165 ? -3.067 0.835 12.937 1.00 98.69 165 LEU A C 1
ATOM 1274 O O . LEU A 1 165 ? -3.141 1.441 11.869 1.00 98.69 165 LEU A O 1
ATOM 1278 N N . HIS A 1 166 ? -1.956 0.751 13.651 1.00 98.62 166 HIS A N 1
ATOM 1279 C CA . HIS A 1 166 ? -0.686 1.302 13.218 1.00 98.62 166 HIS A CA 1
ATOM 1280 C C . HIS A 1 166 ? 0.343 0.184 13.151 1.00 98.62 166 HIS A C 1
ATOM 1282 O O . HIS A 1 166 ? 0.719 -0.368 14.182 1.00 98.62 166 HIS A O 1
ATOM 1288 N N . LEU A 1 167 ? 0.757 -0.146 11.933 1.00 98.31 167 LEU A N 1
ATOM 1289 C CA . LEU A 1 167 ? 1.934 -0.954 11.673 1.00 98.31 167 LEU A CA 1
ATOM 1290 C C . LEU A 1 167 ? 3.116 -0.008 11.460 1.00 98.31 167 LEU A C 1
ATOM 1292 O O . LEU A 1 167 ? 3.065 0.804 10.542 1.00 98.31 167 LEU A O 1
ATOM 1296 N N . ASP A 1 168 ? 4.160 -0.125 12.270 1.00 96.75 168 ASP A N 1
ATOM 1297 C CA . ASP A 1 168 ? 5.409 0.626 12.134 1.00 96.75 168 ASP A CA 1
ATOM 1298 C C . ASP A 1 168 ? 6.595 -0.336 12.240 1.00 96.75 168 ASP A C 1
ATOM 1300 O O . ASP A 1 168 ? 6.862 -0.911 13.300 1.00 96.75 168 ASP A O 1
ATOM 1304 N N . GLY A 1 169 ? 7.244 -0.597 11.104 1.00 93.38 169 GLY A N 1
ATOM 1305 C CA . GLY A 1 169 ? 8.224 -1.666 10.954 1.00 93.38 169 GLY A CA 1
ATOM 1306 C C . GLY A 1 169 ? 7.638 -3.030 11.326 1.00 93.38 169 GLY A C 1
ATOM 1307 O O . GLY A 1 169 ? 6.883 -3.635 10.565 1.00 93.38 169 GLY A O 1
ATOM 1308 N N . GLU A 1 170 ? 8.011 -3.512 12.508 1.00 93.25 170 GLU A N 1
ATOM 1309 C CA . GLU A 1 170 ? 7.611 -4.803 13.076 1.00 93.25 170 GLU A CA 1
ATOM 1310 C C . GLU A 1 170 ? 6.658 -4.668 14.278 1.00 93.25 170 GLU A C 1
ATOM 1312 O O . GLU A 1 170 ? 6.325 -5.656 14.924 1.00 93.25 170 GLU A O 1
ATOM 1317 N N . SER A 1 171 ? 6.184 -3.460 14.588 1.00 96.62 171 SER A N 1
ATOM 1318 C CA . SER A 1 171 ? 5.226 -3.211 15.669 1.00 96.62 171 SER A CA 1
ATOM 1319 C C .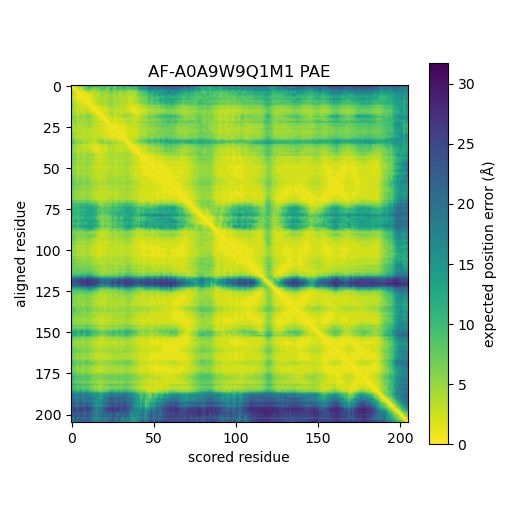 SER A 1 171 ? 3.832 -2.956 15.104 1.00 96.62 171 SER A C 1
ATOM 1321 O O . SER A 1 171 ? 3.643 -2.037 14.311 1.00 96.62 171 SER A O 1
ATOM 1323 N N . LEU A 1 172 ? 2.844 -3.750 15.521 1.00 98.19 172 LEU A N 1
ATOM 1324 C CA . LEU A 1 172 ? 1.430 -3.528 15.225 1.00 98.19 172 LEU A CA 1
ATOM 1325 C C . LEU A 1 172 ? 0.680 -3.141 16.499 1.00 98.19 172 LEU A C 1
ATOM 1327 O O . LEU A 1 172 ? 0.610 -3.910 17.458 1.00 98.19 172 LEU A O 1
ATOM 1331 N N . ILE A 1 173 ? 0.083 -1.955 16.496 1.00 98.62 173 ILE A N 1
ATOM 1332 C CA . ILE A 1 173 ? -0.648 -1.397 17.634 1.00 98.62 173 ILE A CA 1
ATOM 1333 C C . ILE A 1 173 ? -2.089 -1.122 17.222 1.00 98.62 173 ILE A C 1
ATOM 1335 O O . ILE A 1 173 ? -2.327 -0.472 16.204 1.00 98.62 173 ILE A O 1
ATOM 1339 N N . HIS A 1 174 ? -3.046 -1.548 18.047 1.00 98.69 174 HIS A N 1
ATOM 1340 C CA . HIS A 1 174 ? -4.438 -1.115 17.937 1.00 98.69 174 HIS A CA 1
ATOM 1341 C C . HIS A 1 174 ? -4.797 -0.128 19.041 1.00 98.69 174 HIS A C 1
ATOM 1343 O O . HIS A 1 174 ? -4.448 -0.326 20.210 1.00 98.69 174 HIS A O 1
ATOM 1349 N N . ARG A 1 175 ? -5.552 0.909 18.676 1.00 98.75 175 ARG A N 1
ATOM 1350 C CA . ARG A 1 175 ? -6.144 1.872 19.610 1.00 98.75 175 ARG A CA 1
ATOM 1351 C C . ARG A 1 175 ? -7.642 1.988 19.379 1.00 98.75 175 ARG A C 1
ATOM 1353 O O . ARG A 1 175 ? -8.058 2.069 18.227 1.00 98.75 175 ARG A O 1
ATOM 1360 N N . ASP A 1 176 ? -8.418 2.032 20.458 1.00 98.25 176 ASP A N 1
ATOM 1361 C CA . ASP A 1 176 ? -9.863 2.284 20.407 1.00 98.25 176 ASP A CA 1
ATOM 1362 C C . ASP A 1 176 ? -10.192 3.753 20.071 1.00 98.25 176 ASP A C 1
ATOM 1364 O O . ASP A 1 176 ? -9.303 4.584 19.858 1.00 98.25 176 ASP A O 1
ATOM 1368 N N . VAL A 1 177 ? -11.484 4.090 20.023 1.00 97.38 177 VAL A N 1
ATOM 1369 C CA . VAL A 1 177 ? -11.960 5.457 19.733 1.00 97.38 177 VAL A CA 1
ATOM 1370 C C . VAL A 1 177 ? -11.565 6.485 20.798 1.00 97.38 177 VAL A C 1
ATOM 1372 O O . VAL A 1 177 ? -11.548 7.678 20.513 1.00 97.38 177 VAL A O 1
ATOM 1375 N N . GLN A 1 178 ? -11.218 6.043 22.011 1.00 97.44 178 GLN A N 1
ATOM 1376 C CA . GLN A 1 178 ? -10.681 6.890 23.075 1.00 97.44 178 GLN A CA 1
ATOM 1377 C C . GLN A 1 178 ? -9.149 7.032 22.989 1.00 97.44 178 GLN A C 1
ATOM 1379 O O . GLN A 1 178 ? -8.541 7.690 23.831 1.00 97.44 178 GLN A O 1
ATOM 1384 N N . GLY A 1 179 ? -8.505 6.414 21.993 1.00 95.12 179 GLY A N 1
ATOM 1385 C CA . GLY A 1 179 ? -7.054 6.423 21.807 1.00 95.12 179 GLY A CA 1
ATOM 1386 C C . GLY A 1 179 ? -6.296 5.461 22.728 1.00 95.12 179 GLY A C 1
ATOM 1387 O O . GLY A 1 179 ? -5.057 5.417 22.688 1.00 95.12 179 GLY A O 1
ATOM 1388 N N . ARG A 1 180 ? -7.006 4.665 23.538 1.00 97.75 180 ARG A N 1
ATOM 1389 C CA . ARG A 1 180 ? -6.391 3.696 24.447 1.00 97.75 180 ARG A CA 1
ATOM 1390 C C . ARG A 1 180 ? -5.864 2.528 23.636 1.00 97.75 180 ARG A C 1
ATOM 1392 O O . ARG A 1 180 ? -6.568 1.970 22.798 1.00 97.75 180 ARG A O 1
ATOM 1399 N N . GLN A 1 181 ? -4.617 2.149 23.895 1.00 98.25 181 GLN A N 1
ATOM 1400 C CA . GLN A 1 181 ? -4.034 0.960 23.291 1.00 98.25 181 GLN A CA 1
ATOM 1401 C C . GLN A 1 181 ? -4.750 -0.278 23.830 1.00 98.25 181 GLN A C 1
ATOM 1403 O O . GLN A 1 181 ? -4.704 -0.533 25.031 1.00 98.25 181 GLN A O 1
ATOM 1408 N N . THR A 1 182 ? -5.388 -1.048 22.951 1.00 97.56 182 THR A N 1
ATOM 1409 C CA . THR A 1 182 ? -6.064 -2.290 23.357 1.00 97.56 182 THR A CA 1
ATOM 1410 C C . THR A 1 182 ? -5.169 -3.507 23.159 1.00 97.56 182 THR A C 1
ATOM 1412 O O . THR A 1 182 ? -5.315 -4.488 23.878 1.00 97.56 182 THR A O 1
ATOM 1415 N N . PHE A 1 183 ? -4.230 -3.450 22.209 1.00 97.00 183 PHE A N 1
ATOM 1416 C CA . PHE A 1 183 ? -3.142 -4.416 22.100 1.00 97.00 183 PHE A CA 1
ATOM 1417 C C . PHE A 1 183 ? -1.919 -3.815 21.404 1.00 97.00 183 PHE A C 1
ATOM 1419 O O . PHE A 1 183 ? -2.006 -2.818 20.683 1.00 97.00 183 PHE A O 1
ATOM 1426 N N . HIS A 1 184 ? -0.785 -4.475 21.614 1.00 97.31 184 HIS A N 1
ATOM 1427 C CA . HIS A 1 184 ? 0.456 -4.278 20.880 1.00 97.31 184 HIS A CA 1
ATOM 1428 C C . HIS A 1 184 ? 1.049 -5.653 20.571 1.00 97.31 184 HIS A C 1
ATOM 1430 O O . HIS A 1 184 ? 1.115 -6.514 21.447 1.00 97.31 184 HIS A O 1
ATOM 1436 N N . MET A 1 185 ? 1.453 -5.851 19.323 1.00 95.56 185 MET A N 1
ATOM 1437 C CA . MET A 1 185 ? 2.080 -7.064 18.828 1.00 95.56 185 MET A CA 1
ATOM 1438 C C . MET A 1 185 ? 3.420 -6.701 18.192 1.00 95.56 185 MET A C 1
ATOM 1440 O O . MET A 1 185 ? 3.458 -5.939 17.229 1.00 95.56 185 MET A O 1
ATOM 1444 N N . ALA A 1 186 ? 4.504 -7.267 18.717 1.00 94.31 186 ALA A N 1
ATOM 1445 C CA . ALA A 1 186 ? 5.783 -7.303 18.021 1.00 94.31 186 ALA A CA 1
ATOM 1446 C C . ALA A 1 186 ? 5.786 -8.503 17.066 1.00 94.31 186 ALA A C 1
ATOM 1448 O O . ALA A 1 186 ? 5.436 -9.616 17.460 1.00 94.31 186 ALA A O 1
ATOM 1449 N N . ILE A 1 187 ? 6.147 -8.267 15.813 1.00 90.44 187 ILE A N 1
ATOM 1450 C CA . ILE A 1 187 ? 6.101 -9.239 14.727 1.00 90.44 187 ILE A CA 1
ATOM 1451 C C . ILE A 1 187 ? 7.534 -9.594 14.370 1.00 90.44 187 ILE A C 1
ATOM 1453 O O . ILE A 1 187 ? 8.273 -8.760 13.869 1.00 90.44 187 ILE A O 1
ATOM 1457 N N . GLN A 1 188 ? 7.927 -10.839 14.595 1.00 78.75 188 GLN A N 1
ATOM 1458 C CA . GLN A 1 188 ? 9.215 -11.318 14.109 1.00 78.75 188 GLN A CA 1
ATOM 1459 C C . GLN A 1 188 ? 9.060 -11.706 12.640 1.00 78.75 188 GLN A C 1
ATOM 1461 O O . GLN A 1 188 ? 8.258 -12.583 12.322 1.00 78.75 188 GLN A O 1
ATOM 1466 N N . SER A 1 189 ? 9.799 -11.043 11.749 1.00 66.50 189 SER A N 1
ATOM 1467 C CA . SER A 1 189 ? 9.892 -11.444 10.342 1.00 66.50 189 SER A CA 1
ATOM 1468 C C . SER A 1 189 ? 11.302 -11.940 10.040 1.00 66.50 189 SER A C 1
ATOM 1470 O O . SER A 1 189 ? 12.275 -11.202 10.201 1.00 66.50 189 SER A O 1
ATOM 1472 N N . HIS A 1 190 ? 11.435 -13.158 9.520 1.00 63.94 190 HIS A N 1
ATOM 1473 C CA . HIS A 1 190 ? 12.704 -13.638 8.983 1.00 63.94 190 HIS A CA 1
ATOM 1474 C C . HIS A 1 190 ? 12.678 -13.591 7.454 1.00 63.94 190 HIS A C 1
ATOM 1476 O O . HIS A 1 190 ? 11.690 -13.933 6.811 1.00 63.94 190 HIS A O 1
ATOM 1482 N N . LYS A 1 191 ? 13.801 -13.208 6.826 1.00 53.97 191 LYS A N 1
ATOM 1483 C CA . LYS A 1 191 ? 13.936 -13.246 5.353 1.00 53.97 191 LYS A CA 1
ATOM 1484 C C . LYS A 1 191 ? 13.675 -14.643 4.762 1.00 53.97 191 LYS A C 1
ATOM 1486 O O . LYS A 1 191 ? 13.395 -14.742 3.574 1.00 53.97 191 LYS A O 1
ATOM 1491 N N . SER A 1 192 ? 13.802 -15.691 5.575 1.00 57.25 192 SER A N 1
ATOM 1492 C CA . SER A 1 192 ? 13.585 -17.095 5.224 1.00 57.25 192 SER A CA 1
ATOM 1493 C C . SER A 1 192 ? 12.153 -17.587 5.446 1.00 57.25 192 SER A C 1
ATOM 1495 O O . SER A 1 192 ? 11.907 -18.775 5.242 1.00 57.25 192 SER A O 1
ATOM 1497 N N . ASP A 1 193 ? 11.228 -16.733 5.893 1.00 60.41 193 ASP A N 1
ATOM 1498 C CA . ASP A 1 193 ? 9.841 -17.144 6.109 1.00 60.41 193 ASP A CA 1
ATOM 1499 C C . ASP A 1 193 ? 9.248 -17.650 4.786 1.00 60.41 193 ASP A C 1
ATOM 1501 O O . ASP A 1 193 ? 9.146 -16.926 3.792 1.00 60.41 193 ASP A O 1
ATOM 1505 N N . ALA A 1 194 ? 8.929 -18.945 4.752 1.00 49.97 194 ALA A N 1
ATOM 1506 C CA . ALA A 1 194 ? 8.520 -19.630 3.536 1.00 49.97 194 ALA A CA 1
ATOM 1507 C C . ALA A 1 194 ? 7.127 -19.172 3.080 1.00 49.97 194 ALA A C 1
ATOM 1509 O O . ALA A 1 194 ? 6.195 -19.048 3.877 1.00 49.97 194 ALA A O 1
ATOM 1510 N N . ILE A 1 195 ? 6.962 -18.999 1.767 1.00 55.84 195 ILE A N 1
ATOM 1511 C CA . ILE A 1 195 ? 5.667 -18.730 1.135 1.00 55.84 195 ILE A CA 1
ATOM 1512 C C . ILE A 1 195 ? 4.763 -19.957 1.330 1.00 55.84 195 ILE A C 1
ATOM 1514 O O . ILE A 1 195 ? 4.836 -20.927 0.578 1.00 55.84 195 ILE A O 1
ATOM 1518 N N . GLN A 1 196 ? 3.871 -19.919 2.319 1.00 50.22 196 GLN A N 1
ATOM 1519 C CA . GLN A 1 196 ? 2.786 -20.894 2.446 1.00 50.22 196 GLN A CA 1
ATOM 1520 C C . GLN A 1 196 ? 1.576 -20.404 1.641 1.00 50.22 196 GLN A C 1
ATOM 1522 O O . GLN A 1 196 ? 0.657 -19.768 2.153 1.00 50.22 196 GLN A O 1
ATOM 1527 N N . GLY A 1 197 ? 1.602 -20.634 0.328 1.00 42.12 197 GLY A N 1
ATOM 1528 C CA . GLY A 1 197 ? 0.534 -20.201 -0.569 1.00 42.12 197 GLY A CA 1
ATOM 1529 C C . GLY A 1 197 ? -0.748 -21.023 -0.400 1.00 42.12 197 GLY A C 1
ATOM 1530 O O . GLY A 1 197 ? -0.792 -22.191 -0.781 1.00 42.12 197 GLY A O 1
ATOM 1531 N N . ARG A 1 198 ? -1.838 -20.400 0.068 1.00 40.84 198 ARG A N 1
ATOM 1532 C CA . ARG A 1 198 ? -3.193 -20.811 -0.343 1.00 40.84 198 ARG A CA 1
ATOM 1533 C C . ARG A 1 198 ? -3.514 -20.110 -1.665 1.00 40.84 198 ARG A C 1
ATOM 1535 O O . ARG A 1 198 ? -3.277 -18.913 -1.795 1.00 40.84 198 ARG A O 1
ATOM 1542 N N . ARG A 1 199 ? -3.998 -20.878 -2.647 1.00 34.97 199 ARG A N 1
ATOM 1543 C CA . ARG A 1 199 ? -4.259 -20.469 -4.041 1.00 34.97 199 ARG A CA 1
ATOM 1544 C C . ARG A 1 199 ? -5.027 -19.139 -4.102 1.00 34.97 199 ARG A C 1
ATOM 1546 O O . ARG A 1 199 ? -6.231 -19.119 -3.885 1.00 34.97 199 ARG A O 1
ATOM 1553 N N . SER A 1 200 ? -4.337 -18.044 -4.401 1.00 36.97 200 SER A N 1
ATOM 1554 C CA . SER A 1 200 ? -4.936 -16.731 -4.647 1.00 36.97 200 SER A CA 1
ATOM 1555 C C . SER A 1 200 ? -4.250 -16.140 -5.871 1.00 36.97 200 SER A C 1
ATOM 1557 O O . SER A 1 200 ? -3.187 -15.533 -5.761 1.00 36.97 200 SER A O 1
ATOM 1559 N N . TRP A 1 201 ? -4.846 -16.365 -7.039 1.00 39.19 201 TRP A N 1
ATOM 1560 C CA . TRP A 1 201 ? -4.350 -15.887 -8.326 1.00 39.19 201 TRP A CA 1
ATOM 1561 C C . TRP A 1 201 ? -4.975 -14.532 -8.642 1.00 39.19 201 TRP A C 1
ATOM 1563 O O . TRP A 1 201 ? -6.181 -14.351 -8.480 1.00 39.19 201 TRP A O 1
ATOM 1573 N N . MET A 1 202 ? -4.162 -13.582 -9.095 1.00 35.88 202 MET A N 1
ATOM 1574 C CA . MET A 1 202 ? -4.656 -12.314 -9.622 1.00 35.88 202 MET A CA 1
ATOM 1575 C C . MET A 1 202 ? -5.387 -12.601 -10.940 1.00 35.88 202 MET A C 1
ATOM 1577 O O . MET A 1 202 ? -4.841 -13.274 -11.807 1.00 35.88 202 MET A O 1
ATOM 1581 N N . HIS A 1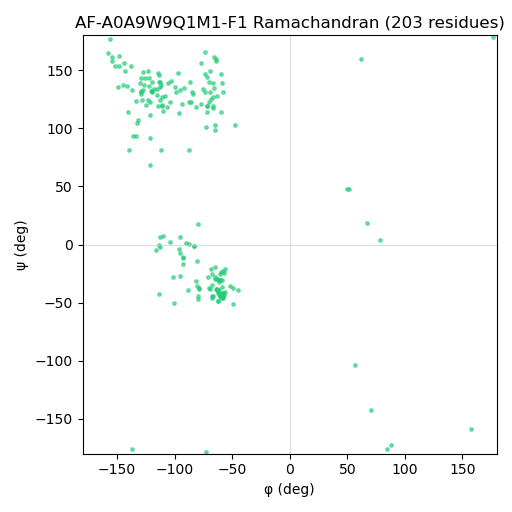 203 ? -6.641 -12.171 -11.052 1.00 34.81 203 HIS A N 1
ATOM 1582 C CA . HIS A 1 203 ? -7.367 -12.148 -12.321 1.00 34.81 203 HIS A CA 1
ATOM 1583 C C . HIS A 1 203 ? -7.221 -10.740 -12.893 1.00 34.81 203 HIS A C 1
ATOM 1585 O O . HIS A 1 203 ? -7.378 -9.765 -12.152 1.00 34.81 203 HIS A O 1
ATOM 1591 N N . CYS A 1 204 ? -6.887 -10.630 -14.178 1.00 29.88 204 CYS A N 1
ATOM 1592 C CA . CYS A 1 204 ? -7.017 -9.363 -14.888 1.00 29.88 204 CYS A CA 1
ATOM 1593 C C . CYS A 1 204 ? -8.509 -8.992 -14.912 1.00 29.88 204 CYS A C 1
ATOM 1595 O O . CYS A 1 204 ? -9.337 -9.838 -15.251 1.00 29.88 204 CYS A O 1
ATOM 1597 N N . TYR A 1 205 ? -8.836 -7.771 -14.486 1.00 33.75 205 TYR A N 1
ATOM 1598 C CA . TYR A 1 205 ? -10.183 -7.195 -14.561 1.00 33.75 205 TYR A CA 1
ATOM 1599 C C . TYR A 1 205 ? -10.276 -6.254 -15.751 1.00 33.75 205 TYR A C 1
ATOM 1601 O O . TYR A 1 205 ? -9.362 -5.402 -15.862 1.00 33.75 205 TYR A O 1
#

Foldseek 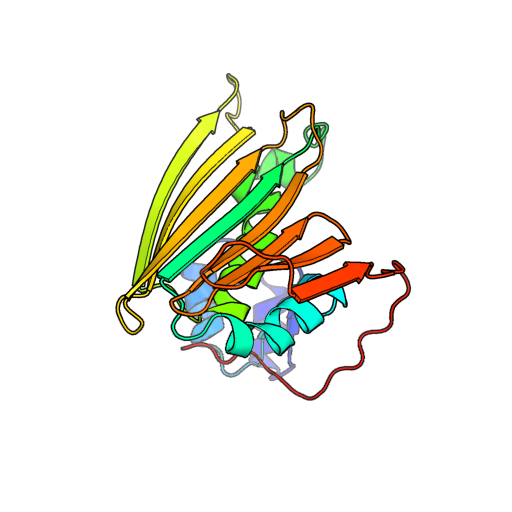3Di:
DDPVLVVCLVVQHAEEDEPPPAPDPVRVVVVLPGPHFYHYCLPVCQWPLLVVVLVCVVQQPQWAEKEWEAEAADDPDPDDPCVVSLPAQCRVPVVNVVVSCCVRPNDFPDKDKDFDFDDDDRTHTAKMWMWTHRVVRNYIYIYITGNHDHDGWGWMWIHHPFWIWIDTPQKIWTAGPVRDTPDIDGHDGDPPPDPPDDDDGDRDD

Secondary structure (DSSP, 8-state):
--HHHHHHHHTT--EEEPSPS-SSHHHHHHHHHSSS-EEE--GGGGSHHHHHHHHHGGGG-SEEEEEEEEEEE-PPP-SSHHHHTT--HIIIIIHHHHHHHHHHH-S-SEEEEEEEE--SSS--EEEEEEEEEEGGGTEEEEEEEESEEEEEEEEEEEEETTEEEEEETTEEEEEETT--EEEEEE----TT--------PPPP-

Sequence (205 aa):
MGSDDRQLAAAGVPVLKEKPVANSEADFEELCRSNTTVGVVLQRRWQARYIHMKSFLPLVGRILSVRATLAGQYDPPQNGWRVLDIVGTFHDLGVHMLDILVWLFGRPSSGLGLRVEDSPPQARDRESHSSIRWDASDVVGHLYVSEVSLGKGESLLVRGTSGSLHLDGESLIHRDVQGRQTFHMAIQSHKSDAIQGRRSWMHCY

Nearest PDB structures (foldseek):
  3e82-assembly2_D  TM=7.965E-01  e=3.724E-11  Klebsiella pneumoniae subsp. pneumoniae MGH 78578
  3gfg-assembly2_C  TM=7.945E-01  e=1.027E-09  Bacillus subtilis subsp. subtilis str. 168
  3gfg-assembly1_B  TM=7.973E-01  e=1.898E-09  Bacillus subtilis subsp. subtilis str. 168
  3gfg-assembly5_J  TM=7.804E-01  e=1.027E-09  Bacillus subtilis subsp. subtilis str. 168
  2o48-assembly1_X  TM=7.329E-01  e=1.313E-09  Macaca fascicularis